Protein 5UIF (pdb70)

B-factor: mean 52.25, std 10.64, range [25.28, 100.72]

Secondary structure (DSSP, 8-state):
-EEEEEEETTS--HHHHHHHHHHHHHHHHHHH---GGG-EEEEEEEPTTSEEETTEE---EEEEEEEES---HHHHHHHHHHHHHHHHHHH---GGGEEEEEEEE-GGGEE-/-EEEEEEETTSS-HHHHHHHHHHHHHHHHHHH---GGG-EEEEEEEPTTSEEETTEE---EEEEEEEESS--HHHHHHHHHHHHHHHHHHH---GGGEEEEEEEE-GGGEE-/-EEEEEEETTS--HHHHHHHHHHHHHHHHHHT---GGG-EEEEEEE-GGGEEETTEE---EEEEEEEES---HHHHHHHHHHHHHHHHHHH---GGGEEEEEEEE-GGGEE-

Structure (mmCIF, N/CA/C/O backbone):
data_5UIF
#
_entry.id   5UIF
#
_cell.length_a   80.722
_cell.length_b   58.902
_cell.length_c   84.759
_cell.angle_alpha   90.00
_cell.angle_beta   110.37
_cell.angle_gamma   90.00
#
_symmetry.space_group_name_H-M   'C 1 2 1'
#
loop_
_entity.id
_entity.type
_entity.pdbx_description
1 polymer Ps01740
2 water water
#
loop_
_atom_site.group_PDB
_atom_site.id
_atom_site.type_symbol
_atom_site.label_atom_id
_atom_site.label_alt_id
_atom_site.label_comp_id
_atom_site.label_asym_id
_atom_site.label_entity_id
_atom_site.label_seq_id
_atom_site.pdbx_PDB_ins_code
_atom_site.Cartn_x
_atom_site.Cartn_y
_atom_site.Cartn_z
_atom_site.occupancy
_atom_site.B_iso_or_equiv
_atom_site.auth_seq_id
_atom_site.auth_comp_id
_atom_site.auth_asym_id
_atom_site.auth_atom_id
_atom_site.pdbx_PDB_model_num
ATOM 1 N N . PRO A 1 1 ? 14.077 31.329 14.133 1.00 53.54 1 PRO A N 1
ATOM 2 C CA . PRO A 1 1 ? 12.628 31.117 14.045 1.00 50.93 1 PRO A CA 1
ATOM 3 C C . PRO A 1 1 ? 12.225 29.685 14.376 1.00 49.89 1 PRO A C 1
ATOM 4 O O . PRO A 1 1 ? 12.919 28.743 13.993 1.00 49.86 1 PRO A O 1
ATOM 8 N N . LEU A 1 2 ? 11.108 29.531 15.079 1.00 49.69 2 LEU A N 1
ATOM 9 C CA . LEU A 1 2 ? 10.619 28.214 15.467 1.00 48.91 2 LEU A CA 1
ATOM 10 C C . LEU A 1 2 ? 9.144 28.040 15.119 1.00 47.87 2 LEU A C 1
ATOM 11 O O . LEU A 1 2 ? 8.324 28.912 15.403 1.00 48.10 2 LEU A O 1
ATOM 16 N N . TYR A 1 3 ? 8.817 26.911 14.500 1.00 47.30 3 TYR A N 1
ATOM 17 C CA . TYR A 1 3 ? 7.433 26.581 14.176 1.00 46.82 3 TYR A CA 1
ATOM 18 C C . TYR A 1 3 ? 7.043 25.243 14.794 1.00 47.55 3 TYR A C 1
ATOM 19 O O . TYR A 1 3 ? 7.760 24.253 14.652 1.00 47.84 3 TYR A O 1
ATOM 28 N N . GLU A 1 4 ? 5.905 25.219 15.481 1.00 48.04 4 GLU A N 1
ATOM 29 C CA . GLU A 1 4 ? 5.442 24.009 16.151 1.00 48.61 4 GLU A CA 1
ATOM 30 C C . GLU A 1 4 ? 4.065 23.587 15.650 1.00 48.42 4 GLU A C 1
ATOM 31 O O . GLU A 1 4 ? 3.144 24.400 15.584 1.00 48.87 4 GLU A O 1
ATOM 37 N N . CYS A 1 5 ? 3.931 22.311 15.302 1.00 48.00 5 CYS A N 1
ATOM 38 C CA . CYS A 1 5 ? 2.669 21.782 14.796 1.00 47.28 5 CYS A CA 1
ATOM 39 C C . CYS A 1 5 ? 2.047 20.791 15.775 1.00 48.16 5 CYS A C 1
ATOM 40 O O . CYS A 1 5 ? 2.653 19.774 16.113 1.00 49.09 5 CYS A O 1
ATOM 43 N N . GLN A 1 6 ? 0.833 21.094 16.226 1.00 48.04 6 GLN A N 1
ATOM 44 C CA . GLN A 1 6 ? 0.125 20.230 17.163 1.00 48.86 6 GLN A CA 1
ATOM 45 C C . GLN A 1 6 ? -1.142 19.652 16.545 1.00 49.53 6 GLN A C 1
ATOM 46 O O . GLN A 1 6 ? -2.093 20.380 16.263 1.00 50.27 6 GLN A O 1
ATOM 52 N N . THR A 1 7 ? -1.148 18.340 16.333 1.00 49.65 7 THR A N 1
ATOM 53 C CA . THR A 1 7 ? -2.316 17.655 15.791 1.00 49.85 7 THR A CA 1
ATOM 54 C C . THR A 1 7 ? -2.665 16.434 16.631 1.00 51.18 7 THR A C 1
ATOM 55 O O . THR A 1 7 ? -1.894 16.025 17.498 1.00 51.71 7 THR A O 1
ATOM 59 N N . VAL A 1 8 ? -3.834 15.857 16.372 1.00 51.70 8 VAL A N 1
ATOM 60 C CA . VAL A 1 8 ? -4.242 14.625 17.034 1.00 53.46 8 VAL A CA 1
ATOM 61 C C . VAL A 1 8 ? -3.439 13.456 16.469 1.00 53.57 8 VAL A C 1
ATOM 62 O O . VAL A 1 8 ? -3.188 13.397 15.265 1.00 52.64 8 VAL A O 1
ATOM 66 N N . LYS A 1 9 ? -3.026 12.547 17.348 1.00 54.98 9 LYS A N 1
ATOM 67 C CA . LYS A 1 9 ? -2.228 11.379 16.977 1.00 55.54 9 LYS A CA 1
ATOM 68 C C . LYS A 1 9 ? -2.800 10.617 15.783 1.00 56.33 9 LYS A C 1
ATOM 69 O O . LYS A 1 9 ? -3.940 10.154 15.815 1.00 57.93 9 LYS A O 1
ATOM 75 N N . GLY A 1 10 ? -2.000 10.498 14.727 1.00 55.28 10 GLY A N 1
ATOM 76 C CA . GLY A 1 10 ? -2.404 9.767 13.540 1.00 55.64 10 GLY A CA 1
ATOM 77 C C . GLY A 1 10 ? -2.773 10.665 12.374 1.00 53.75 10 GLY A C 1
ATOM 78 O O . GLY A 1 10 ? -3.093 10.183 11.287 1.00 54.92 10 GLY A O 1
ATOM 79 N N . THR A 1 11 ? -2.728 11.974 12.598 1.00 51.29 11 THR A N 1
ATOM 80 C CA . THR A 1 11 ? -3.082 12.938 11.562 1.00 49.64 11 THR A CA 1
ATOM 81 C C . THR A 1 11 ? -2.027 13.001 10.461 1.00 48.60 11 THR A C 1
ATOM 82 O O . THR A 1 11 ? -2.341 12.860 9.280 1.00 49.43 11 THR A O 1
ATOM 86 N N . LEU A 1 12 ? -0.776 13.213 10.856 1.00 47.27 12 LEU A N 1
ATOM 87 C CA . LEU A 1 12 ? 0.311 13.376 9.898 1.00 46.52 12 LEU A CA 1
ATOM 88 C C . LEU A 1 12 ? 1.174 12.125 9.772 1.00 48.72 12 LEU A C 1
ATOM 89 O O . LEU A 1 12 ? 1.435 11.436 10.758 1.00 49.31 12 LEU A O 1
ATOM 94 N N . SER A 1 13 ? 1.607 11.838 8.547 1.00 50.31 13 SER A N 1
ATOM 95 C CA . SER A 1 13 ? 2.533 10.742 8.286 1.00 52.93 13 SER A CA 1
ATOM 96 C C . SER A 1 13 ? 3.958 11.277 8.249 1.00 53.63 13 SER A C 1
ATOM 97 O O . SER A 1 13 ? 4.192 12.458 8.506 1.00 52.00 13 SER A O 1
ATOM 100 N N . GLU A 1 14 ? 4.909 10.403 7.937 1.00 56.65 14 GLU A N 1
ATOM 101 C CA . GLU A 1 14 ? 6.301 10.811 7.808 1.00 58.03 14 GLU A CA 1
ATOM 102 C C . GLU A 1 14 ? 6.467 11.719 6.599 1.00 57.30 14 GLU A C 1
ATOM 103 O O . GLU A 1 14 ? 7.115 12.765 6.673 1.00 55.62 14 GLU A O 1
ATOM 109 N N . ARG A 1 15 ? 5.872 11.305 5.485 1.00 58.92 15 ARG A N 1
ATOM 110 C CA . ARG A 1 15 ? 5.950 12.055 4.239 1.00 58.89 15 ARG A CA 1
ATOM 111 C C . ARG A 1 15 ? 5.314 13.437 4.388 1.00 54.76 15 ARG A C 1
ATOM 112 O O . ARG A 1 15 ? 5.804 14.423 3.830 1.00 54.40 15 ARG A O 1
ATOM 120 N N . GLN A 1 16 ? 4.232 13.507 5.157 1.00 51.56 16 GLN A N 1
ATOM 121 C CA . GLN A 1 16 ? 3.517 14.762 5.346 1.00 48.42 16 GLN A CA 1
ATOM 122 C C . GLN A 1 16 ? 4.305 15.731 6.219 1.00 46.56 16 GLN A C 1
ATOM 123 O O . GLN A 1 16 ? 4.329 16.932 5.953 1.00 45.25 16 GLN A O 1
ATOM 129 N N . ARG A 1 17 ? 4.953 15.210 7.256 1.00 46.95 17 ARG A N 1
ATOM 130 C CA . ARG A 1 17 ? 5.772 16.043 8.129 1.00 46.28 17 ARG A CA 1
ATOM 131 C C . ARG A 1 17 ? 6.990 16.573 7.380 1.00 46.62 17 ARG A C 1
ATOM 132 O O . ARG A 1 17 ? 7.421 17.704 7.601 1.00 45.90 17 ARG A O 1
ATOM 140 N N . GLN A 1 18 ? 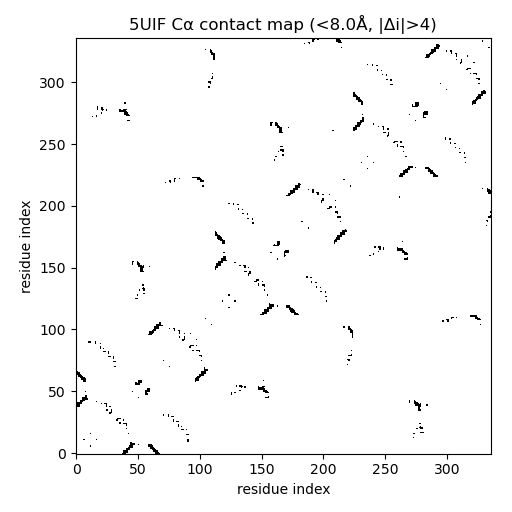7.536 15.749 6.492 1.00 48.10 18 GLN A N 1
ATOM 141 C CA . GLN A 1 18 ? 8.657 16.158 5.655 1.00 49.13 18 GLN A CA 1
ATOM 142 C C . GLN A 1 18 ? 8.236 17.275 4.707 1.00 48.79 18 GLN A C 1
ATOM 143 O O . GLN A 1 18 ? 8.947 18.266 4.544 1.00 49.37 18 GLN A O 1
ATOM 149 N N . SER A 1 19 ? 7.071 17.107 4.090 1.00 48.14 19 SER A N 1
ATOM 150 C CA . SER A 1 19 ? 6.542 18.092 3.153 1.00 47.29 19 SER A CA 1
ATOM 151 C C . SER A 1 19 ? 6.247 19.419 3.843 1.00 45.17 19 SER A C 1
ATOM 152 O O . SER A 1 19 ? 6.621 20.481 3.347 1.00 44.91 19 SER A O 1
ATOM 155 N N . LEU A 1 20 ? 5.577 19.350 4.989 1.00 44.36 20 LEU A N 1
ATOM 156 C CA . LEU A 1 20 ? 5.201 20.547 5.732 1.00 43.29 20 LEU A CA 1
ATOM 157 C C . LEU A 1 20 ? 6.421 21.295 6.261 1.00 44.14 20 LEU A C 1
ATOM 158 O O . LEU A 1 20 ? 6.443 22.524 6.273 1.00 43.75 20 LEU A O 1
ATOM 163 N N . ALA A 1 21 ? 7.435 20.550 6.693 1.00 45.57 21 ALA A N 1
ATOM 164 C CA . ALA A 1 21 ? 8.661 21.154 7.203 1.00 46.13 21 ALA A CA 1
ATOM 165 C C . ALA A 1 21 ? 9.404 21.902 6.099 1.00 47.15 21 ALA A C 1
ATOM 166 O O . ALA A 1 21 ? 9.902 23.007 6.313 1.00 47.25 21 ALA A O 1
ATOM 168 N N . GLU A 1 22 ? 9.475 21.290 4.921 1.00 48.08 22 GLU A N 1
ATOM 169 C CA . GLU A 1 22 ? 10.113 21.916 3.769 1.00 50.16 22 GLU A CA 1
ATOM 170 C C . GLU A 1 22 ? 9.319 23.127 3.295 1.00 49.97 22 GLU A C 1
ATOM 171 O O . GLU A 1 22 ? 9.892 24.145 2.906 1.00 51.53 22 GLU A O 1
ATOM 177 N N . SER A 1 23 ? 7.995 23.008 3.332 1.00 47.95 23 SER A N 1
ATOM 178 C CA . SER A 1 23 ? 7.112 24.076 2.880 1.00 46.61 23 SER A CA 1
ATOM 179 C C . SER A 1 23 ? 7.194 25.293 3.794 1.00 45.03 23 SER A C 1
ATOM 180 O O . SER A 1 23 ? 7.379 26.415 3.325 1.00 45.50 23 SER A O 1
ATOM 183 N N . ILE A 1 24 ? 7.056 25.064 5.098 1.00 43.36 24 ILE A N 1
ATOM 184 C CA . ILE A 1 24 ? 7.121 26.138 6.086 1.00 42.21 24 ILE A CA 1
ATOM 185 C C . ILE A 1 24 ? 8.462 26.865 6.025 1.00 42.82 24 ILE A C 1
ATOM 186 O O . ILE A 1 24 ? 8.516 28.095 6.076 1.00 43.14 24 ILE A O 1
ATOM 191 N N . THR A 1 25 ? 9.540 26.096 5.904 1.00 43.55 25 THR A N 1
ATOM 192 C CA . THR A 1 25 ? 10.883 26.658 5.807 1.00 44.82 25 THR A CA 1
ATOM 193 C C . THR A 1 25 ? 11.009 27.582 4.600 1.00 45.40 25 THR A C 1
ATOM 194 O O . THR A 1 25 ? 11.518 28.696 4.712 1.00 46.06 25 THR A O 1
ATOM 198 N N . SER A 1 26 ? 10.534 27.115 3.449 1.00 45.48 26 SER A N 1
ATOM 199 C CA . SER A 1 26 ? 10.581 27.897 2.218 1.00 47.27 26 SER A CA 1
ATOM 200 C C . SER A 1 26 ? 9.779 29.191 2.332 1.00 47.63 26 SER A C 1
ATOM 201 O O . SER A 1 26 ? 10.212 30.244 1.863 1.00 48.74 26 SER A O 1
ATOM 204 N N . ILE A 1 27 ? 8.609 29.101 2.956 1.00 47.22 27 ILE A N 1
ATOM 205 C CA . ILE A 1 27 ? 7.734 30.254 3.132 1.00 48.15 27 ILE A CA 1
ATOM 206 C C . ILE A 1 27 ? 8.375 31.303 4.038 1.00 49.52 27 ILE A C 1
ATOM 207 O O . ILE A 1 27 ? 8.298 32.502 3.765 1.00 51.83 27 ILE A O 1
ATOM 212 N N . HIS A 1 28 ? 9.021 30.848 5.107 1.00 48.85 28 HIS A N 1
ATOM 213 C CA . HIS A 1 28 ? 9.652 31.757 6.058 1.00 49.77 28 HIS A CA 1
ATOM 214 C C . HIS A 1 28 ? 10.894 32.435 5.483 1.00 51.07 28 HIS A C 1
ATOM 215 O O . HIS A 1 28 ? 11.061 33.648 5.615 1.00 52.24 28 HIS A O 1
ATOM 222 N N . THR A 1 29 ? 11.764 31.648 4.855 1.00 50.90 29 THR A N 1
ATOM 223 C CA . THR A 1 29 ? 13.013 32.164 4.301 1.00 52.57 29 THR A CA 1
ATOM 224 C C . THR A 1 29 ? 12.772 33.192 3.199 1.00 53.24 29 THR A C 1
ATOM 225 O O . THR A 1 29 ? 13.612 34.054 2.947 1.00 55.11 29 THR A O 1
ATOM 229 N N . ARG A 1 30 ? 11.619 33.093 2.546 1.00 51.80 30 ARG A N 1
ATOM 230 C CA . ARG A 1 30 ? 11.273 33.997 1.456 1.00 52.70 30 ARG A CA 1
ATOM 231 C C . ARG A 1 30 ? 10.728 35.327 1.966 1.00 53.43 30 ARG A C 1
ATOM 232 O O . ARG A 1 30 ? 11.182 36.395 1.554 1.00 55.54 30 ARG A O 1
ATOM 240 N N . GLU A 1 31 ? 9.754 35.254 2.868 1.00 51.85 31 GLU A N 1
ATOM 241 C CA . GLU A 1 31 ? 9.058 36.442 3.348 1.00 52.96 31 GLU A CA 1
ATOM 242 C C . GLU A 1 31 ? 9.905 37.281 4.301 1.00 54.92 31 GLU A C 1
ATOM 243 O O . GLU A 1 31 ? 9.752 38.500 4.365 1.00 56.90 31 GLU A O 1
ATOM 249 N N . THR A 1 32 ? 10.796 36.628 5.040 1.00 54.93 32 THR A N 1
ATOM 250 C CA . THR A 1 32 ? 11.615 37.324 6.026 1.00 56.37 32 THR A CA 1
ATOM 251 C C . THR A 1 32 ? 13.027 37.586 5.514 1.00 58.84 32 THR A C 1
ATOM 252 O O . THR A 1 32 ? 13.688 38.530 5.948 1.00 61.45 32 THR A O 1
ATOM 256 N N . GLY A 1 33 ? 13.486 36.749 4.590 1.00 58.73 33 GLY A N 1
ATOM 257 C CA . GLY A 1 33 ? 14.830 36.872 4.057 1.00 61.63 33 GLY A CA 1
ATOM 258 C C . GLY A 1 33 ? 15.869 36.331 5.020 1.00 62.81 33 GLY A C 1
ATOM 259 O O . GLY A 1 33 ? 17.005 36.802 5.055 1.00 66.01 33 GLY A O 1
ATOM 260 N N . ALA A 1 34 ? 15.472 35.335 5.805 1.00 60.78 34 ALA A N 1
ATOM 261 C CA . ALA A 1 34 ? 16.360 34.721 6.785 1.00 61.67 34 ALA A CA 1
ATOM 262 C C . ALA A 1 34 ? 16.838 33.356 6.299 1.00 61.96 34 ALA A C 1
ATOM 263 O O . ALA A 1 34 ? 16.088 32.635 5.642 1.00 60.64 34 ALA A O 1
ATOM 265 N N . PRO A 1 35 ? 18.093 32.998 6.617 1.00 64.11 35 PRO A N 1
ATOM 266 C CA . PRO A 1 35 ? 18.674 31.717 6.195 1.00 64.29 35 PRO A CA 1
ATOM 267 C C . PRO A 1 35 ? 17.921 30.512 6.756 1.00 62.32 35 PRO A C 1
ATOM 268 O O . PRO A 1 35 ? 17.344 30.590 7.840 1.00 62.06 35 PRO A O 1
ATOM 272 N N . ALA A 1 36 ? 17.939 29.409 6.014 1.00 61.27 36 ALA A N 1
ATOM 273 C CA . ALA A 1 36 ? 17.179 28.217 6.376 1.00 58.27 36 ALA A CA 1
ATOM 274 C C . ALA A 1 36 ? 17.753 27.503 7.597 1.00 59.02 36 ALA A C 1
ATOM 275 O O . ALA A 1 36 ? 17.034 26.796 8.302 1.00 57.77 36 ALA A O 1
ATOM 277 N N . SER A 1 37 ? 19.045 27.696 7.846 1.00 61.42 37 SER A N 1
ATOM 278 C CA . SER A 1 37 ? 19.736 27.001 8.930 1.00 62.40 37 SER A CA 1
ATOM 279 C C . SER A 1 37 ? 19.166 27.338 10.307 1.00 61.64 37 SER A C 1
ATOM 280 O O . SER A 1 37 ? 19.297 26.556 11.248 1.00 62.38 37 SER A O 1
ATOM 283 N N . TYR A 1 38 ? 18.534 28.501 10.420 1.00 60.66 38 TYR A N 1
ATOM 284 C CA . TYR A 1 38 ? 17.967 28.942 11.690 1.00 60.52 38 TYR A CA 1
ATOM 285 C C . TYR A 1 38 ? 16.509 28.516 11.836 1.00 58.05 38 TYR A C 1
ATOM 286 O O . TYR A 1 38 ? 15.921 28.651 12.908 1.00 58.04 38 TYR A O 1
ATOM 295 N N . VAL A 1 39 ? 15.934 27.999 10.756 1.00 55.96 39 VAL A N 1
ATOM 296 C CA . VAL A 1 39 ? 14.530 27.599 10.753 1.00 52.82 39 VAL A CA 1
ATOM 297 C C . VAL A 1 39 ? 14.339 26.194 11.317 1.00 52.11 39 VAL A C 1
ATOM 298 O O . VAL A 1 39 ? 14.832 25.217 10.754 1.00 52.00 39 VAL A O 1
ATOM 302 N N . HIS A 1 40 ? 13.617 26.101 12.429 1.00 38.62 40 HIS A N 1
ATOM 303 C CA . HIS A 1 40 ? 13.348 24.816 13.065 1.00 39.74 40 HIS A CA 1
ATOM 304 C C . HIS A 1 40 ? 11.855 24.508 13.073 1.00 40.68 40 HIS A C 1
ATOM 305 O O . HIS A 1 40 ? 11.039 25.365 13.411 1.00 39.86 40 HIS A O 1
ATOM 312 N N . VAL A 1 41 ? 11.501 23.282 12.699 1.00 42.59 41 VAL A N 1
ATOM 313 C CA . VAL A 1 41 ? 10.105 22.857 12.686 1.00 42.74 41 VAL A CA 1
ATOM 314 C C . VAL A 1 41 ? 9.903 21.615 13.549 1.00 43.50 41 VAL A C 1
ATOM 315 O O . VAL A 1 41 ? 10.567 20.597 13.353 1.00 45.39 41 VAL A O 1
ATOM 319 N N . LEU A 1 42 ? 8.983 21.706 14.504 1.00 42.33 42 LEU A N 1
ATOM 320 C CA . LEU A 1 42 ? 8.714 20.600 15.417 1.00 43.08 42 LEU A CA 1
ATOM 321 C C . LEU A 1 42 ? 7.295 20.066 15.244 1.00 44.76 42 LEU A C 1
ATOM 322 O O . LEU A 1 42 ? 6.370 20.820 14.945 1.00 43.56 42 LEU A O 1
ATOM 327 N N . PHE A 1 43 ? 7.130 18.761 15.437 1.00 47.49 43 PHE A N 1
ATOM 328 C CA . PHE A 1 43 ? 5.817 18.134 15.337 1.00 49.39 43 PHE A CA 1
ATOM 329 C C . PHE A 1 43 ? 5.454 17.398 16.621 1.00 50.50 43 PHE A C 1
ATOM 330 O O . PHE A 1 43 ? 6.188 16.522 17.078 1.00 51.91 43 PHE A O 1
ATOM 338 N N . LYS A 1 44 ? 4.314 17.763 17.197 1.00 50.25 44 LYS A N 1
ATOM 339 C CA . LYS A 1 44 ? 3.830 17.137 18.419 1.00 51.17 44 LYS A CA 1
ATOM 340 C C . LYS A 1 44 ? 2.422 16.589 18.224 1.00 51.77 44 LYS A C 1
ATOM 341 O O . LYS A 1 44 ? 1.573 17.241 17.615 1.00 51.61 44 LYS A O 1
ATOM 347 N N . GLU A 1 45 ? 2.179 15.389 18.739 1.00 52.69 45 GLU A N 1
ATOM 348 C CA . GLU A 1 45 ? 0.870 14.761 18.612 1.00 53.15 45 GLU A CA 1
ATOM 349 C C . GLU A 1 45 ? 0.110 14.754 19.933 1.00 51.39 45 GLU A C 1
ATOM 350 O O . GLU A 1 45 ? 0.699 14.605 21.003 1.00 51.33 45 GLU A O 1
ATOM 356 N N . LEU A 1 46 ? -1.205 14.920 19.843 1.00 50.04 46 LEU A N 1
ATOM 357 C CA . LEU A 1 46 ? -2.071 14.881 21.013 1.00 48.12 46 LEU A CA 1
ATOM 358 C C . LEU A 1 46 ? -2.785 13.539 21.099 1.00 50.46 46 LEU A C 1
ATOM 359 O O . LEU A 1 46 ? -3.172 12.968 20.079 1.00 52.50 46 LEU A O 1
ATOM 364 N N . GLU A 1 47 ? -2.951 13.036 22.317 1.00 50.35 47 GLU A N 1
ATOM 365 C CA . GLU A 1 47 ? -3.686 11.796 22.532 1.00 52.22 47 GLU A CA 1
ATOM 366 C C . GLU A 1 47 ? -5.151 11.982 22.158 1.00 51.99 47 GLU A C 1
ATOM 367 O O . GLU A 1 47 ? -5.723 13.044 22.399 1.00 49.58 47 GLU A O 1
ATOM 373 N N . PRO A 1 48 ? -5.757 10.953 21.546 1.00 54.72 48 PRO A N 1
ATOM 374 C CA . PRO A 1 48 ? -7.180 10.992 21.193 1.00 54.63 48 PRO A CA 1
ATOM 375 C C . PRO A 1 48 ? -8.060 11.258 22.409 1.00 52.64 48 PRO A C 1
ATOM 376 O O . PRO A 1 48 ? -7.986 10.522 23.392 1.00 53.21 48 PRO A O 1
ATOM 380 N N . GLY A 1 49 ? -8.874 12.306 22.341 1.00 50.85 49 GLY A N 1
ATOM 381 C CA . GLY A 1 49 ? -9.735 12.676 23.448 1.00 50.33 49 GLY A CA 1
ATOM 382 C C . GLY A 1 49 ? -9.113 13.737 24.335 1.00 48.71 49 GLY A C 1
ATOM 383 O O . GLY A 1 49 ? -9.624 14.034 25.415 1.00 48.16 49 GLY A O 1
ATOM 384 N N . SER A 1 50 ? -8.002 14.307 23.879 1.00 47.96 50 SER A N 1
ATOM 385 C CA . SER A 1 50 ? -7.325 15.366 24.619 1.00 46.41 50 SER A CA 1
ATOM 386 C C . SER A 1 50 ? -7.357 16.677 23.841 1.00 45.06 50 SER A C 1
ATOM 387 O O . SER A 1 50 ? -6.764 17.673 24.255 1.00 43.50 50 SER A O 1
ATOM 390 N N . ALA A 1 51 ? -8.051 16.665 22.708 1.00 46.16 51 ALA A N 1
ATOM 391 C CA . ALA A 1 51 ? -8.234 17.866 21.902 1.00 45.28 51 ALA A CA 1
ATOM 392 C C . ALA A 1 51 ? -9.715 18.219 21.827 1.00 45.07 51 ALA A C 1
ATOM 393 O O . ALA A 1 51 ? -10.536 17.399 21.414 1.00 46.32 51 ALA A O 1
ATOM 395 N N . PHE A 1 52 ? -10.056 19.438 22.229 1.00 43.32 52 PHE A N 1
ATOM 396 C CA . PHE A 1 52 ? -11.454 19.843 22.300 1.00 42.97 52 PHE A CA 1
ATOM 397 C C . PHE A 1 52 ? -11.744 21.112 21.508 1.00 43.04 52 PHE A C 1
ATOM 398 O O . PHE A 1 52 ? -10.927 22.030 21.456 1.00 42.01 52 PHE A O 1
ATOM 406 N N . THR A 1 53 ? -12.920 21.144 20.891 1.00 44.73 53 THR A N 1
ATOM 407 C CA . THR A 1 53 ? -13.420 22.334 20.216 1.00 45.13 53 THR A CA 1
ATOM 408 C C . THR A 1 53 ? -14.892 22.515 20.568 1.00 45.98 53 THR A C 1
ATOM 409 O O . THR A 1 53 ? -15.695 21.598 20.385 1.00 48.20 53 THR A O 1
ATOM 413 N N . ALA A 1 54 ? -15.230 23.696 21.081 1.00 44.73 54 ALA A N 1
ATOM 414 C CA . ALA A 1 54 ? -16.574 23.992 21.575 1.00 44.93 54 ALA A CA 1
ATOM 415 C C . ALA A 1 54 ? -16.998 23.002 22.656 1.00 45.18 54 ALA A C 1
ATOM 416 O O . ALA A 1 54 ? -18.149 22.567 22.699 1.00 46.86 54 ALA A O 1
ATOM 418 N N . GLY A 1 55 ? -16.056 22.644 23.524 1.00 44.07 55 GLY A N 1
ATOM 419 C CA . GLY A 1 55 ? -16.336 21.775 24.653 1.00 44.36 55 GLY A CA 1
ATOM 420 C C . GLY A 1 55 ? -16.428 20.299 24.313 1.00 46.19 55 GLY A C 1
ATOM 421 O O . GLY A 1 55 ? -16.522 19.456 25.205 1.00 47.56 55 GLY A O 1
ATOM 422 N N . GLN A 1 56 ? -16.400 19.983 23.023 1.00 46.51 56 GLN A N 1
ATOM 423 C CA . GLN A 1 56 ? -16.527 18.600 22.577 1.00 47.71 56 GLN A CA 1
ATOM 424 C C . GLN A 1 56 ? -15.239 18.099 21.934 1.00 45.65 56 GLN A C 1
ATOM 425 O O . GLN A 1 56 ? -14.451 18.886 21.409 1.00 44.27 56 GLN A O 1
ATOM 431 N N . VAL A 1 57 ? -15.034 16.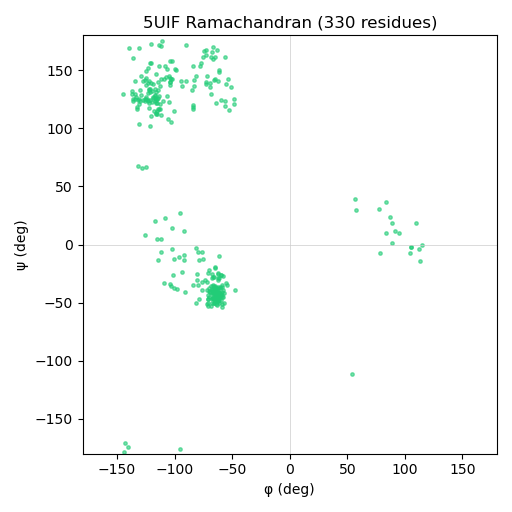786 21.985 1.00 45.15 57 VAL A N 1
ATOM 432 C CA . VAL A 1 57 ? -13.858 16.165 21.385 1.00 44.09 57 VAL A CA 1
ATOM 433 C C . VAL A 1 57 ? -13.797 16.447 19.890 1.00 44.22 57 VAL A C 1
ATOM 434 O O . VAL A 1 57 ? -14.740 16.159 19.153 1.00 46.73 57 VAL A O 1
ATOM 438 N N . ALA A 1 58 ? -12.683 17.020 19.450 1.00 41.76 58 ALA A N 1
ATOM 439 C CA . ALA A 1 58 ? -12.490 17.331 18.042 1.00 41.85 58 ALA A CA 1
ATOM 440 C C . ALA A 1 58 ? -11.036 17.117 17.647 1.00 42.54 58 ALA A C 1
ATOM 441 O O . ALA A 1 58 ? -10.213 16.716 18.470 1.00 42.09 58 ALA A O 1
ATOM 443 N N . THR A 1 59 ? -10.723 17.389 16.385 1.00 44.29 59 THR A N 1
ATOM 444 C CA . THR A 1 59 ? -9.357 17.242 15.897 1.00 44.42 59 THR A CA 1
ATOM 445 C C . THR A 1 59 ? -8.832 18.524 15.255 1.00 43.53 59 THR A C 1
ATOM 446 O O . THR A 1 59 ? -8.583 18.558 14.050 1.00 45.72 59 THR A O 1
ATOM 450 N N . PRO A 1 60 ? -8.655 19.587 16.058 1.00 40.41 60 PRO A N 1
ATOM 451 C CA . PRO A 1 60 ? -8.117 20.821 15.483 1.00 40.30 60 PRO A CA 1
ATOM 452 C C . PRO A 1 60 ? -6.621 20.706 15.214 1.00 40.52 60 PRO A C 1
ATOM 453 O O . PRO A 1 60 ? -5.962 19.826 15.768 1.00 41.35 60 PRO A O 1
ATOM 457 N N . ALA A 1 61 ? -6.099 21.583 14.366 1.00 50.23 61 ALA A N 1
ATOM 458 C CA . ALA A 1 61 ? -4.673 21.606 14.074 1.00 48.32 61 ALA A CA 1
ATOM 459 C C . ALA A 1 61 ? -4.094 22.975 14.400 1.00 47.44 61 ALA A C 1
ATOM 460 O O . ALA A 1 61 ? -4.533 23.990 13.858 1.00 46.76 61 ALA A O 1
ATOM 462 N N . ILE A 1 62 ? -3.110 23.000 15.291 1.00 48.14 62 ILE A N 1
ATOM 463 C CA . ILE A 1 62 ? -2.527 24.258 15.739 1.00 47.38 62 ILE A CA 1
ATOM 464 C C . ILE A 1 62 ? -1.068 24.383 15.316 1.00 46.07 62 ILE A C 1
ATOM 465 O O . ILE A 1 62 ? -0.218 23.593 15.729 1.00 47.52 62 ILE A O 1
ATOM 470 N N . ILE A 1 63 ? -0.789 25.380 14.484 1.00 43.96 63 ILE A N 1
ATOM 471 C CA . ILE A 1 63 ? 0.575 25.668 14.062 1.00 43.32 63 ILE A CA 1
ATOM 472 C C . ILE A 1 63 ? 0.997 27.043 14.561 1.00 44.36 63 ILE A C 1
ATOM 473 O O . ILE A 1 63 ? 0.471 28.062 14.116 1.00 44.21 63 ILE A O 1
ATOM 478 N N . ARG A 1 64 ? 1.943 27.068 15.493 1.00 46.05 64 ARG A N 1
ATOM 479 C CA . ARG A 1 64 ? 2.415 28.324 16.062 1.00 47.13 64 ARG A CA 1
ATOM 480 C C . ARG A 1 64 ? 3.863 28.599 15.674 1.00 47.29 64 ARG A C 1
ATOM 481 O O . ARG A 1 64 ? 4.707 27.703 15.707 1.00 47.99 64 ARG A O 1
ATOM 489 N N . GLY A 1 65 ? 4.142 29.845 15.306 1.00 46.80 65 GLY A N 1
ATOM 490 C CA . GLY A 1 65 ? 5.474 30.234 14.886 1.00 47.18 65 GLY A CA 1
ATOM 491 C C . GLY A 1 65 ? 5.990 31.460 15.612 1.00 48.61 65 GLY A C 1
ATOM 492 O O . GLY A 1 65 ? 5.316 32.487 15.674 1.00 48.56 65 GLY A O 1
ATOM 493 N N . GLN A 1 66 ? 7.191 31.349 16.168 1.00 50.78 66 GLN A N 1
ATOM 494 C CA . GLN A 1 66 ? 7.830 32.471 16.845 1.00 53.00 66 GLN A CA 1
ATOM 495 C C . GLN A 1 66 ? 8.959 33.032 15.987 1.00 54.27 66 GLN A C 1
ATOM 496 O O . GLN A 1 66 ? 10.007 32.405 15.841 1.00 56.02 66 GLN A O 1
ATOM 502 N N . ILE A 1 67 ? 8.737 34.214 15.420 1.00 53.85 67 ILE A N 1
ATOM 503 C CA . ILE A 1 67 ? 9.707 34.818 14.513 1.00 54.85 67 ILE A CA 1
ATOM 504 C C . ILE A 1 67 ? 10.326 36.085 15.086 1.00 58.10 67 ILE A C 1
ATOM 505 O O . ILE A 1 67 ? 9.901 36.591 16.126 1.00 58.65 67 ILE A O 1
ATOM 510 N N . ARG A 1 68 ? 11.336 36.593 14.388 1.00 61.00 68 ARG A N 1
ATOM 511 C CA . ARG A 1 68 ? 12.006 37.823 14.782 1.00 64.82 68 ARG A CA 1
ATOM 512 C C . ARG A 1 68 ? 11.091 39.025 14.585 1.00 63.83 68 ARG A C 1
ATOM 513 O O . ARG A 1 68 ? 10.430 39.151 13.554 1.00 62.00 68 ARG A O 1
ATOM 521 N N . ALA A 1 69 ? 11.057 39.909 15.577 1.00 65.67 69 ALA A N 1
ATOM 522 C CA . ALA A 1 69 ? 10.262 41.126 15.484 1.00 65.65 69 ALA A CA 1
ATOM 523 C C . ALA A 1 69 ? 10.963 42.147 14.597 1.00 67.53 69 ALA A C 1
ATOM 524 O O . ALA A 1 69 ? 12.180 42.096 14.424 1.00 70.08 69 ALA A O 1
ATOM 526 N N . GLY A 1 70 ? 10.192 43.071 14.034 1.00 66.84 70 GLY A N 1
ATOM 527 C CA . GLY A 1 70 ? 10.752 44.117 13.197 1.00 69.17 70 GLY A CA 1
ATOM 528 C C . GLY A 1 70 ? 10.316 44.037 11.746 1.00 67.81 70 GLY A C 1
ATOM 529 O O . GLY A 1 70 ? 10.716 44.862 10.923 1.00 70.16 70 GLY A O 1
ATOM 530 N N . ARG A 1 71 ? 9.495 43.042 11.429 1.00 64.47 71 ARG A N 1
ATOM 531 C CA . ARG A 1 71 ? 8.990 42.873 10.071 1.00 63.10 71 ARG A CA 1
ATOM 532 C C . ARG A 1 71 ? 7.536 43.330 9.971 1.00 61.67 71 ARG A C 1
ATOM 533 O O . ARG A 1 71 ? 6.741 43.078 10.878 1.00 60.27 71 ARG A O 1
ATOM 541 N N . PRO A 1 72 ? 7.187 44.009 8.865 1.00 62.47 72 PRO A N 1
ATOM 542 C CA . PRO A 1 72 ? 5.854 44.582 8.636 1.00 62.21 72 PRO A CA 1
ATOM 543 C C . PRO A 1 72 ? 4.722 43.560 8.735 1.00 59.12 72 PRO A C 1
ATOM 544 O O . PRO A 1 72 ? 4.962 42.356 8.645 1.00 56.72 72 PRO A O 1
ATOM 548 N N . GLN A 1 73 ? 3.499 44.050 8.915 1.00 59.80 73 GLN A N 1
ATOM 549 C CA . GLN A 1 73 ? 2.332 43.188 9.067 1.00 58.05 73 GLN A CA 1
ATOM 550 C C . GLN A 1 73 ? 2.042 42.390 7.800 1.00 56.99 73 GLN A C 1
ATOM 551 O O . GLN A 1 73 ? 1.614 41.236 7.868 1.00 55.50 73 GLN A O 1
ATOM 557 N N . ALA A 1 74 ? 2.279 43.008 6.646 1.00 58.14 74 ALA A N 1
ATOM 558 C CA . ALA A 1 74 ? 2.064 42.350 5.362 1.00 57.23 74 ALA A CA 1
ATOM 559 C C . ALA A 1 74 ? 2.915 41.090 5.242 1.00 54.84 74 ALA A C 1
ATOM 560 O O . ALA A 1 74 ? 2.495 40.098 4.647 1.00 53.73 74 ALA A O 1
ATOM 562 N N . THR A 1 75 ? 4.112 41.139 5.818 1.00 54.62 75 THR A N 1
ATOM 563 C CA . THR A 1 75 ? 5.012 39.992 5.826 1.00 52.69 75 THR A CA 1
ATOM 564 C C . THR A 1 75 ? 4.436 38.853 6.664 1.00 49.75 75 THR A C 1
ATOM 565 O O . THR A 1 75 ? 4.440 37.696 6.242 1.00 48.34 75 THR A O 1
ATOM 569 N N . ARG A 1 76 ? 3.935 39.192 7.848 1.00 49.11 76 ARG A N 1
ATOM 570 C CA . ARG A 1 76 ? 3.354 38.206 8.753 1.00 46.73 76 ARG A CA 1
ATOM 571 C C . ARG A 1 76 ? 2.131 37.535 8.139 1.00 46.60 76 ARG A C 1
ATOM 572 O O . ARG A 1 76 ? 2.012 36.310 8.152 1.00 46.36 76 ARG A O 1
ATOM 580 N N . HIS A 1 77 ? 1.224 38.352 7.608 1.00 47.56 77 HIS A N 1
ATOM 581 C CA . HIS A 1 77 ? 0.001 37.859 6.981 1.00 47.00 77 HIS A CA 1
ATOM 582 C C . HIS A 1 77 ? 0.305 36.900 5.836 1.00 45.35 77 HIS A C 1
ATOM 583 O O . HIS A 1 77 ? -0.389 35.898 5.653 1.00 44.22 77 HIS A O 1
ATOM 590 N N . ALA A 1 78 ? 1.346 37.214 5.071 1.00 45.35 78 ALA A N 1
ATOM 591 C CA . ALA A 1 78 ? 1.767 36.370 3.960 1.00 44.50 78 ALA A CA 1
ATOM 592 C C . ALA A 1 78 ? 2.224 35.006 4.464 1.00 42.02 78 ALA A C 1
ATOM 593 O O . ALA A 1 78 ? 1.981 33.983 3.824 1.00 41.58 78 ALA A O 1
ATOM 595 N N . ILE A 1 79 ? 2.884 34.999 5.617 1.00 40.59 79 ILE A N 1
ATOM 596 C CA . ILE A 1 79 ? 3.325 33.758 6.239 1.00 38.90 79 ILE A CA 1
ATOM 597 C C . ILE A 1 79 ? 2.126 32.969 6.756 1.00 37.78 79 ILE A C 1
ATOM 598 O O . ILE A 1 79 ? 2.034 31.759 6.550 1.00 36.30 79 ILE A O 1
ATOM 603 N N . LEU A 1 80 ? 1.209 33.667 7.423 1.00 39.15 80 LEU A N 1
ATOM 604 C CA . LEU A 1 80 ? -0.009 33.054 7.949 1.00 39.87 80 LEU A CA 1
ATOM 605 C C . LEU A 1 80 ? -0.820 32.368 6.856 1.00 41.03 80 LEU A C 1
ATOM 606 O O . LEU A 1 80 ? -1.212 31.208 6.996 1.00 40.37 80 LEU A O 1
ATOM 611 N N . ARG A 1 81 ? -1.064 33.097 5.772 1.00 42.93 81 ARG A N 1
ATOM 612 C CA . ARG A 1 81 ? -1.877 32.607 4.663 1.00 45.27 81 ARG A CA 1
ATOM 613 C C . ARG A 1 81 ? -1.279 31.379 3.990 1.00 44.94 81 ARG A C 1
ATOM 614 O O . ARG A 1 81 ? -1.971 30.386 3.759 1.00 45.63 81 ARG A O 1
ATOM 622 N N . ALA A 1 82 ? 0.009 31.459 3.676 1.00 44.36 82 ALA A N 1
ATOM 623 C CA . ALA A 1 82 ? 0.697 30.399 2.949 1.00 44.35 82 ALA A CA 1
ATOM 624 C C . ALA A 1 82 ? 0.719 29.090 3.732 1.00 43.25 82 ALA A C 1
ATOM 625 O O . ALA A 1 82 ? 0.445 28.026 3.180 1.00 43.37 82 ALA A O 1
ATOM 627 N N . ILE A 1 83 ? 1.043 29.176 5.018 1.00 42.82 83 ILE A N 1
ATOM 628 C CA . ILE A 1 83 ? 1.078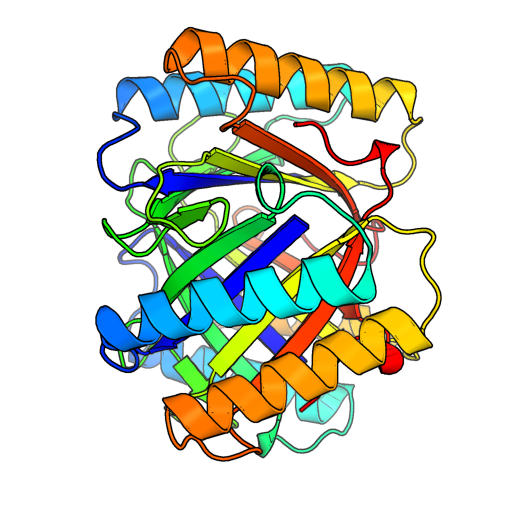 28.001 5.882 1.00 43.31 83 ILE A CA 1
ATOM 629 C C . ILE A 1 83 ? -0.299 27.346 5.976 1.00 43.65 83 ILE A C 1
ATOM 630 O O . ILE A 1 83 ? -0.423 26.123 5.894 1.00 44.07 83 ILE A O 1
ATOM 635 N N . THR A 1 84 ? -1.330 28.170 6.133 1.00 43.61 84 THR A N 1
ATOM 636 C CA . THR A 1 84 ? -2.702 27.682 6.239 1.00 44.17 84 THR A CA 1
ATOM 637 C C . THR A 1 84 ? -3.150 26.973 4.963 1.00 44.60 84 THR A C 1
ATOM 638 O O . THR A 1 84 ? -3.716 25.880 5.017 1.00 45.53 84 THR A O 1
ATOM 642 N N . ASP A 1 85 ? -2.893 27.601 3.818 1.00 43.79 85 ASP A N 1
ATOM 643 C CA . ASP A 1 85 ? -3.248 27.026 2.523 1.00 44.34 85 ASP A CA 1
ATOM 644 C C . ASP A 1 85 ? -2.537 25.699 2.287 1.00 43.86 85 ASP A C 1
ATOM 645 O O . ASP A 1 85 ? -3.129 24.747 1.777 1.00 45.17 85 ASP A O 1
ATOM 650 N N . VAL A 1 86 ? -1.263 25.647 2.663 1.00 42.17 86 VAL A N 1
ATOM 651 C CA . VAL A 1 86 ? -0.450 24.453 2.474 1.00 42.29 86 VAL A CA 1
ATOM 652 C C . VAL A 1 86 ? -0.943 23.289 3.331 1.00 42.33 86 VAL A C 1
ATOM 653 O O . VAL A 1 86 ? -1.089 22.170 2.838 1.00 44.11 86 VAL A O 1
ATOM 657 N N . TYR A 1 87 ? -1.210 23.556 4.606 1.00 40.76 87 TYR A N 1
ATOM 658 C CA . TYR A 1 87 ? -1.640 22.503 5.521 1.00 41.45 87 TYR A CA 1
ATOM 659 C C . TYR A 1 87 ? -2.967 21.883 5.092 1.00 43.19 87 TYR A C 1
ATOM 660 O O . TYR A 1 87 ? -3.153 20.670 5.191 1.00 44.88 87 TYR A O 1
ATOM 669 N N . MET A 1 88 ? -3.889 22.718 4.625 1.00 42.81 88 MET A N 1
ATOM 670 C CA . MET A 1 88 ? -5.189 22.236 4.174 1.00 44.24 88 MET A CA 1
ATOM 671 C C . MET A 1 88 ? -5.056 21.402 2.905 1.00 44.63 88 MET A C 1
ATOM 672 O O . MET A 1 88 ? -5.858 20.505 2.654 1.00 46.38 88 MET A O 1
ATOM 677 N N . ALA A 1 89 ? -4.038 21.705 2.107 1.00 43.35 89 ALA A N 1
ATOM 678 C CA . ALA A 1 89 ? -3.806 20.986 0.860 1.00 44.13 89 ALA A CA 1
ATOM 679 C C . ALA A 1 89 ? -3.110 19.653 1.112 1.00 44.02 89 ALA A C 1
ATOM 680 O O . ALA A 1 89 ? -3.365 18.667 0.421 1.00 46.34 89 ALA A O 1
ATOM 682 N N . VAL A 1 90 ? -2.227 19.634 2.104 1.00 41.85 90 VAL A N 1
ATOM 683 C CA . VAL A 1 90 ? -1.477 18.432 2.446 1.00 42.10 90 VAL A CA 1
ATOM 684 C C . VAL A 1 90 ? -2.350 17.435 3.205 1.00 42.87 90 VAL A C 1
ATOM 685 O O . VAL A 1 90 ? -2.273 16.226 2.979 1.00 45.02 90 VAL A O 1
ATOM 689 N N . THR A 1 91 ? -3.196 17.952 4.090 1.00 41.82 91 THR A N 1
ATOM 690 C CA . THR A 1 91 ? -3.972 17.107 4.992 1.00 43.58 91 THR A CA 1
ATOM 691 C C . THR A 1 91 ? -5.417 16.909 4.543 1.00 46.94 91 THR A C 1
ATOM 692 O O . THR A 1 91 ? -5.979 15.824 4.697 1.00 49.71 91 THR A O 1
ATOM 696 N N . GLY A 1 92 ? -6.017 17.960 3.993 1.00 46.49 92 GLY A N 1
ATOM 697 C CA . GLY A 1 92 ? -7.418 17.921 3.614 1.00 48.31 92 GLY A CA 1
ATOM 698 C C . GLY A 1 92 ? -8.303 18.353 4.766 1.00 47.88 92 GLY A C 1
ATOM 699 O O . GLY A 1 92 ? -9.503 18.079 4.784 1.00 49.95 92 GLY A O 1
ATOM 700 N N . ALA A 1 93 ? -7.700 19.037 5.733 1.00 46.02 93 ALA A N 1
ATOM 701 C CA . ALA A 1 93 ? -8.410 19.479 6.926 1.00 46.32 93 ALA A CA 1
ATOM 702 C C . ALA A 1 93 ? -9.355 20.636 6.623 1.00 48.07 93 ALA A C 1
ATOM 703 O O . ALA A 1 93 ? -9.247 21.286 5.584 1.00 48.37 93 ALA A O 1
ATOM 705 N N . ASP A 1 94 ? -10.284 20.883 7.541 1.00 49.73 94 ASP A N 1
ATOM 706 C CA . ASP A 1 94 ? -11.220 21.993 7.413 1.00 52.20 94 ASP A CA 1
ATOM 707 C C . ASP A 1 94 ? -10.567 23.279 7.907 1.00 49.24 94 ASP A C 1
ATOM 708 O O . ASP A 1 94 ? -9.828 23.270 8.891 1.00 47.78 94 ASP A O 1
ATOM 713 N N . ALA A 1 95 ? -10.849 24.383 7.220 1.00 49.09 95 ALA A N 1
ATOM 714 C CA . ALA A 1 95 ? -10.292 25.683 7.581 1.00 47.91 95 ALA A CA 1
ATOM 715 C C . ALA A 1 95 ? -10.727 26.106 8.980 1.00 49.49 95 ALA A C 1
ATOM 716 O O . ALA A 1 95 ? -10.012 26.833 9.670 1.00 48.86 95 ALA A O 1
ATOM 718 N N . ASN A 1 96 ? -11.904 25.644 9.393 1.00 51.43 96 ASN A N 1
ATOM 719 C CA . ASN A 1 96 ? -12.430 25.951 10.717 1.00 52.78 96 ASN A CA 1
ATOM 720 C C . ASN A 1 96 ? -11.803 25.080 11.800 1.00 50.97 96 ASN A C 1
ATOM 721 O O . ASN A 1 96 ? -12.040 25.287 12.990 1.00 51.54 96 ASN A O 1
ATOM 726 N N . ALA A 1 97 ? -11.004 24.103 11.381 1.00 49.17 97 ALA A N 1
ATOM 727 C CA . ALA A 1 97 ? -10.319 23.218 12.316 1.00 48.35 97 ALA A CA 1
ATOM 728 C C . ALA A 1 97 ? -8.805 23.368 12.196 1.00 45.78 97 ALA A C 1
ATOM 729 O O . ALA A 1 97 ? -8.048 22.484 12.597 1.00 44.68 97 ALA A O 1
ATOM 731 N N . VAL A 1 98 ? -8.373 24.494 11.637 1.00 44.74 98 VAL A N 1
ATOM 732 C CA . VAL A 1 98 ? -6.953 24.791 11.492 1.00 42.30 98 VAL A CA 1
ATOM 733 C C . VAL A 1 98 ? -6.644 26.195 12.004 1.00 42.57 98 VAL A C 1
ATOM 734 O O . VAL A 1 98 ? -7.252 27.171 11.565 1.00 44.27 98 VAL A O 1
ATOM 738 N N . VAL A 1 99 ? -5.700 26.292 12.935 1.00 41.57 99 VAL A N 1
ATOM 739 C CA . VAL A 1 99 ? -5.324 27.579 13.510 1.00 42.14 99 VAL A CA 1
ATOM 740 C C . VAL A 1 99 ? -3.826 27.830 13.371 1.00 41.39 99 VAL A C 1
ATOM 741 O O . VAL A 1 99 ? -3.009 27.010 13.789 1.00 40.92 99 VAL A O 1
ATOM 745 N N . VAL A 1 100 ? -3.472 28.965 12.777 1.00 41.74 100 VAL A N 1
ATOM 746 C CA . VAL A 1 100 ? -2.073 29.337 12.602 1.00 40.61 100 VAL A CA 1
ATOM 747 C C . VAL A 1 100 ? -1.787 30.681 13.266 1.00 41.20 100 VAL A C 1
ATOM 748 O O . VAL A 1 100 ? -2.537 31.641 13.088 1.00 42.64 100 VAL A O 1
ATOM 752 N N . ALA A 1 101 ? -0.703 30.743 14.033 1.00 40.17 101 ALA A N 1
ATOM 753 C CA . ALA A 1 101 ? -0.321 31.971 14.723 1.00 40.41 101 ALA A CA 1
ATOM 754 C C . ALA A 1 101 ? 1.169 32.263 14.566 1.00 40.17 101 ALA A C 1
ATOM 755 O O . ALA A 1 101 ? 2.012 31.399 14.809 1.00 38.78 101 ALA A O 1
ATOM 757 N N . VAL A 1 102 ? 1.485 33.487 14.154 1.00 42.05 102 VAL A N 1
ATOM 758 C CA . VAL A 1 102 ? 2.870 33.918 14.004 1.00 42.75 102 VAL A CA 1
ATOM 759 C C . VAL A 1 102 ? 3.142 35.134 14.885 1.00 44.68 102 VAL A C 1
ATOM 760 O O . VAL A 1 102 ? 2.760 36.255 14.547 1.00 47.04 102 VAL A O 1
ATOM 764 N N . VAL A 1 103 ? 3.802 34.908 16.016 1.00 44.55 103 VAL A N 1
ATOM 765 C CA . VAL A 1 103 ? 4.046 35.976 16.980 1.00 47.47 103 VAL A CA 1
ATOM 766 C C . VAL A 1 103 ? 5.455 36.555 16.866 1.00 49.66 103 VAL A C 1
ATOM 767 O O . VAL A 1 103 ? 6.394 35.869 16.459 1.00 48.21 103 VAL A O 1
ATOM 771 N N . ASP A 1 104 ? 5.590 37.827 17.227 1.00 53.52 104 ASP A N 1
ATOM 772 C CA . ASP A 1 104 ? 6.880 38.504 17.198 1.00 56.54 104 ASP A CA 1
ATOM 773 C C . ASP A 1 104 ? 7.675 38.249 18.470 1.00 58.04 104 ASP A C 1
ATOM 774 O O . ASP A 1 104 ? 7.150 38.362 19.577 1.00 59.31 104 ASP A O 1
ATOM 779 N N . ILE A 1 105 ? 8.944 37.900 18.300 1.00 58.71 105 ILE A N 1
ATOM 780 C CA . ILE A 1 105 ? 9.860 37.756 19.421 1.00 59.67 105 ILE A CA 1
ATOM 781 C C . ILE A 1 105 ? 11.012 38.738 19.260 1.00 63.44 105 ILE A C 1
ATOM 782 O O . ILE A 1 105 ? 11.699 38.723 18.238 1.00 64.49 105 ILE A O 1
ATOM 787 N N . PRO A 1 106 ? 11.212 39.611 20.260 1.00 65.72 106 PRO A N 1
ATOM 788 C CA . PRO A 1 106 ? 12.337 40.551 20.241 1.00 69.21 106 PRO A CA 1
ATOM 789 C C . PRO A 1 106 ? 13.667 39.822 20.077 1.00 69.16 106 PRO A C 1
ATOM 790 O O . PRO A 1 106 ? 13.868 38.770 20.686 1.00 67.07 106 PRO A O 1
ATOM 794 N N . ALA A 1 107 ? 14.552 40.376 19.254 1.00 71.89 107 ALA A N 1
ATOM 795 C CA . ALA A 1 107 ? 15.802 39.713 18.893 1.00 72.37 107 ALA A CA 1
ATOM 796 C C . ALA A 1 107 ? 16.688 39.424 20.101 1.00 72.83 107 ALA A C 1
ATOM 797 O O . ALA A 1 107 ? 17.488 38.488 20.082 1.00 72.42 107 ALA A O 1
ATOM 799 N N . SER A 1 108 ? 16.540 40.223 21.152 1.00 74.06 108 SER A N 1
ATOM 800 C CA . SER A 1 108 ? 17.373 40.081 22.341 1.00 75.20 108 SER A CA 1
ATOM 801 C C . SER A 1 108 ? 16.743 39.161 23.384 1.00 71.90 108 SER A C 1
ATOM 802 O O . SER A 1 108 ? 17.208 39.094 24.521 1.00 72.84 108 SER A O 1
ATOM 805 N N . TRP A 1 109 ? 15.687 38.453 22.996 1.00 68.36 109 TRP A N 1
ATOM 806 C CA . TRP A 1 109 ? 15.024 37.527 23.908 1.00 65.76 109 TRP A CA 1
ATOM 807 C C . TRP A 1 109 ? 15.447 36.088 23.636 1.00 63.87 109 TRP A C 1
ATOM 808 O O . TRP A 1 109 ? 15.181 35.191 24.436 1.00 62.53 109 TRP A O 1
ATOM 819 N N . ALA A 1 110 ? 16.107 35.873 22.502 1.00 63.97 110 ALA A N 1
ATOM 820 C CA . ALA A 1 110 ? 16.541 34.538 22.112 1.00 62.01 110 ALA A CA 1
ATOM 821 C C . ALA A 1 110 ? 18.053 34.474 21.935 1.00 65.07 110 ALA A C 1
ATOM 822 O O . ALA A 1 110 ? 18.702 35.489 21.685 1.00 67.94 110 ALA A O 1
ATOM 824 N N . MET A 1 111 ? 18.607 33.273 22.067 1.00 65.22 111 MET A N 1
ATOM 825 C CA . MET A 1 111 ? 20.036 33.059 21.873 1.00 68.72 111 MET A CA 1
ATOM 826 C C . MET A 1 111 ? 20.294 31.794 21.061 1.00 69.09 111 MET A C 1
ATOM 827 O O . MET A 1 111 ? 19.771 30.725 21.377 1.00 66.86 111 MET A O 1
ATOM 832 N N . GLU A 1 112 ? 21.103 31.926 20.016 1.00 72.78 112 GLU A N 1
ATOM 833 C CA . GLU A 1 112 ? 21.422 30.802 19.145 1.00 73.90 112 GLU A CA 1
ATOM 834 C C . GLU A 1 112 ? 22.738 31.031 18.410 1.00 78.26 112 GLU A C 1
ATOM 835 O O . GLU A 1 112 ? 23.075 30.301 17.478 1.00 79.34 112 GLU A O 1
ATOM 841 N N . PRO B 1 1 ? -9.565 31.430 20.280 1.00 48.00 1 PRO B N 1
ATOM 842 C CA . PRO B 1 1 ? -9.013 31.201 21.619 1.00 45.18 1 PRO B CA 1
ATOM 843 C C . PRO B 1 1 ? -8.401 29.812 21.763 1.00 45.33 1 PRO B C 1
ATOM 844 O O . PRO B 1 1 ? -8.979 28.829 21.300 1.00 45.43 1 PRO B O 1
ATOM 848 N N 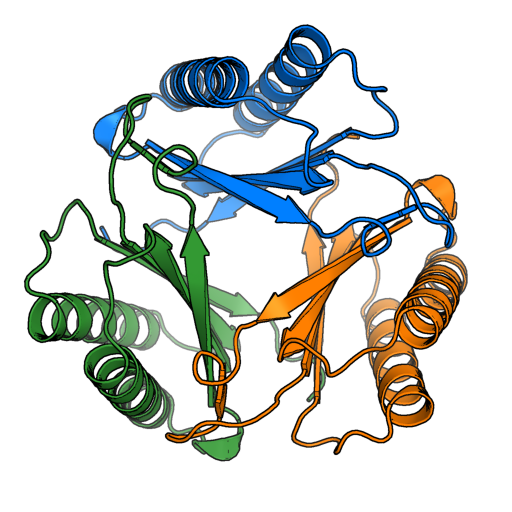. LEU B 1 2 ? -7.239 29.739 22.404 1.00 46.24 2 LEU B N 1
ATOM 849 C CA . LEU B 1 2 ? -6.536 28.474 22.573 1.00 46.99 2 LEU B CA 1
ATOM 850 C C . LEU B 1 2 ? -6.084 28.274 24.016 1.00 45.06 2 LEU B C 1
ATOM 851 O O . LEU B 1 2 ? -5.377 29.111 24.575 1.00 45.80 2 LEU B O 1
ATOM 856 N N . TYR B 1 3 ? -6.496 27.161 24.612 1.00 43.08 3 TYR B N 1
ATOM 857 C CA . TYR B 1 3 ? -6.103 26.836 25.978 1.00 41.05 3 TYR B CA 1
ATOM 858 C C . TYR B 1 3 ? -5.364 25.504 26.032 1.00 42.46 3 TYR B C 1
ATOM 859 O O . TYR B 1 3 ? -5.875 24.479 25.580 1.00 43.31 3 TYR B O 1
ATOM 868 N N . GLU B 1 4 ? -4.155 25.528 26.583 1.00 42.94 4 GLU B N 1
ATOM 869 C CA . GLU B 1 4 ? -3.347 24.322 26.711 1.00 43.74 4 GLU B CA 1
ATOM 870 C C . GLU B 1 4 ? -3.152 23.953 28.175 1.00 42.33 4 GLU B C 1
ATOM 871 O O . GLU B 1 4 ? -2.820 24.805 28.998 1.00 41.86 4 GLU B O 1
ATOM 877 N N . CYS B 1 5 ? -3.356 22.680 28.492 1.00 41.64 5 CYS B N 1
ATOM 878 C CA . CYS B 1 5 ? -3.188 22.199 29.857 1.00 40.10 5 CYS B CA 1
ATOM 879 C C . CYS B 1 5 ? -2.080 21.151 29.944 1.00 41.84 5 CYS B C 1
ATOM 880 O O . CYS B 1 5 ? -2.196 20.063 29.380 1.00 43.29 5 CYS B O 1
ATOM 883 N N . GLN B 1 6 ? -1.006 21.489 30.652 1.00 41.93 6 GLN B N 1
ATOM 884 C CA . GLN B 1 6 ? 0.115 20.572 30.832 1.00 43.67 6 GLN B CA 1
ATOM 885 C C . GLN B 1 6 ? 0.123 19.965 32.228 1.00 43.65 6 GLN B C 1
ATOM 886 O O . GLN B 1 6 ? 0.157 20.682 33.228 1.00 43.23 6 GLN B O 1
ATOM 892 N N . THR B 1 7 ? 0.086 18.637 32.286 1.00 44.13 7 THR B N 1
ATOM 893 C CA . THR B 1 7 ? 0.167 17.908 33.547 1.00 43.97 7 THR B CA 1
ATOM 894 C C . THR B 1 7 ? 1.042 16.672 33.384 1.00 45.54 7 THR B C 1
ATOM 895 O O . THR B 1 7 ? 1.402 16.299 32.268 1.00 46.99 7 THR B O 1
ATOM 899 N N . VAL B 1 8 ? 1.386 16.041 34.502 1.00 45.75 8 VAL B N 1
ATOM 900 C CA . VAL B 1 8 ? 2.114 14.778 34.469 1.00 48.13 8 VAL B CA 1
ATOM 901 C C . VAL B 1 8 ? 1.168 13.673 34.005 1.00 49.91 8 VAL B C 1
ATOM 902 O O . VAL B 1 8 ? 0.008 13.635 34.415 1.00 49.73 8 VAL B O 1
ATOM 906 N N . LYS B 1 9 ? 1.664 12.791 33.141 1.00 52.67 9 LYS B N 1
ATOM 907 C CA . LYS B 1 9 ? 0.860 11.712 32.569 1.00 54.93 9 LYS B CA 1
ATOM 908 C C . LYS B 1 9 ? 0.145 10.876 33.628 1.00 57.19 9 LYS B C 1
ATOM 909 O O . LYS B 1 9 ? 0.780 10.212 34.448 1.00 58.69 9 LYS B O 1
ATOM 915 N N . GLY B 1 10 ? -1.184 10.918 33.601 1.00 57.59 10 GLY B N 1
ATOM 916 C CA . GLY B 1 10 ? -1.996 10.163 34.537 1.00 59.83 10 GLY B CA 1
ATOM 917 C C . GLY B 1 10 ? -2.775 11.046 35.494 1.00 58.28 10 GLY B C 1
ATOM 918 O O . GLY B 1 10 ? -3.698 10.583 36.162 1.00 59.91 10 GLY B O 1
ATOM 919 N N . THR B 1 11 ? -2.403 12.321 35.554 1.00 55.82 11 THR B N 1
ATOM 920 C CA . THR B 1 11 ? -3.030 13.268 36.472 1.00 54.56 11 THR B CA 1
ATOM 921 C C . THR B 1 11 ? -4.517 13.458 36.180 1.00 54.98 11 THR B C 1
ATOM 922 O O . THR B 1 11 ? -5.342 13.459 37.095 1.00 55.51 11 THR B O 1
ATOM 926 N N . LEU B 1 12 ? -4.856 13.610 34.905 1.00 54.86 12 LEU B N 1
ATOM 927 C CA . LEU B 1 12 ? -6.236 13.875 34.514 1.00 55.28 12 LEU B CA 1
ATOM 928 C C . LEU B 1 12 ? -6.913 12.665 33.881 1.00 58.90 12 LEU B C 1
ATOM 929 O O . LEU B 1 12 ? -6.387 12.065 32.944 1.00 60.72 12 LEU B O 1
ATOM 934 N N . SER B 1 13 ? -8.085 12.316 34.401 1.00 60.34 13 SER B N 1
ATOM 935 C CA . SER B 1 13 ? -8.923 11.298 33.783 1.00 63.88 13 SER B CA 1
ATOM 936 C C . SER B 1 13 ? -9.575 11.876 32.534 1.00 63.21 13 SER B C 1
ATOM 937 O O . SER B 1 13 ? -9.555 13.090 32.328 1.00 59.76 13 SER B O 1
ATOM 940 N N . GLU B 1 14 ? -10.147 11.015 31.699 1.00 63.36 14 GLU B N 1
ATOM 941 C CA . GLU B 1 14 ? -10.814 11.481 30.489 1.00 64.96 14 GLU B CA 1
ATOM 942 C C . GLU B 1 14 ? -12.045 12.304 30.848 1.00 64.28 14 GLU B C 1
ATOM 943 O O . GLU B 1 14 ? -12.360 13.292 30.183 1.00 63.18 14 GLU B O 1
ATOM 949 N N . ARG B 1 15 ? -12.732 11.893 31.910 1.00 65.00 15 ARG B N 1
ATOM 950 C CA . ARG B 1 15 ? -13.896 12.626 32.393 1.00 64.04 15 ARG B CA 1
ATOM 951 C C . ARG B 1 15 ? -13.479 13.990 32.933 1.00 58.93 15 ARG B C 1
ATOM 952 O O . ARG B 1 15 ? -14.208 14.970 32.782 1.00 57.74 15 ARG B O 1
ATOM 960 N N . GLN B 1 16 ? -12.300 14.051 33.549 1.00 56.26 16 GLN B N 1
ATOM 961 C CA . GLN B 1 16 ? -11.780 15.300 34.088 1.00 52.33 16 GLN B CA 1
ATOM 962 C C . GLN B 1 16 ? -11.384 16.235 32.953 1.00 51.54 16 GLN B C 1
ATOM 963 O O . GLN B 1 16 ? -11.582 17.446 33.036 1.00 50.34 16 GLN B O 1
ATOM 969 N N . ARG B 1 17 ? -10.832 15.660 31.889 1.00 52.53 17 ARG B N 1
ATOM 970 C CA . ARG B 1 17 ? -10.482 16.428 30.703 1.00 52.34 17 ARG B CA 1
ATOM 971 C C . ARG B 1 17 ? -11.734 16.989 30.042 1.00 53.55 17 ARG B C 1
ATOM 972 O O . ARG B 1 17 ? -11.736 18.121 29.561 1.00 52.64 17 ARG B O 1
ATOM 980 N N . GLN B 1 18 ? -12.799 16.194 30.029 1.00 56.19 18 GLN B N 1
ATOM 981 C CA . GLN B 1 18 ? -14.070 16.636 29.473 1.00 57.76 18 GLN B CA 1
ATOM 982 C C . GLN B 1 18 ? -14.630 17.796 30.291 1.00 55.44 18 GLN B C 1
ATOM 983 O O . GLN B 1 18 ? -14.978 18.837 29.738 1.00 54.95 18 GLN B O 1
ATOM 989 N N . SER B 1 19 ? -14.695 17.612 31.607 1.00 54.20 19 SER B N 1
ATOM 990 C CA . SER B 1 19 ? -15.220 18.631 32.514 1.00 52.36 19 SER B CA 1
ATOM 991 C C . SER B 1 19 ? -14.451 19.944 32.411 1.00 48.05 19 SER B C 1
ATOM 992 O O . SER B 1 19 ? -15.046 21.021 32.363 1.00 47.58 19 SER B O 1
ATOM 995 N N . LEU B 1 20 ? -13.125 19.849 32.379 1.00 45.49 20 LEU B N 1
ATOM 996 C CA . LEU B 1 20 ? -12.278 21.030 32.267 1.00 42.51 20 LEU B CA 1
ATOM 997 C C . LEU B 1 20 ? -12.468 21.717 30.920 1.00 42.87 20 LEU B C 1
ATOM 998 O O . LEU B 1 20 ? -12.504 22.944 30.842 1.00 41.92 20 LEU B O 1
ATOM 1003 N N . ALA B 1 21 ? -12.597 20.920 29.863 1.00 44.80 21 ALA B N 1
ATOM 1004 C CA . ALA B 1 21 ? -12.785 21.454 28.518 1.00 45.97 21 ALA B CA 1
ATOM 1005 C C . ALA B 1 21 ? -14.079 22.258 28.408 1.00 47.47 21 ALA B C 1
ATOM 1006 O O . ALA B 1 21 ? -14.104 23.317 27.785 1.00 47.18 21 ALA B O 1
ATOM 1008 N N . GLU B 1 22 ? -15.148 21.752 29.016 1.00 49.27 22 GLU B N 1
ATOM 1009 C CA . GLU B 1 22 ? -16.439 22.435 28.984 1.00 51.18 22 GLU B CA 1
ATOM 1010 C C . GLU B 1 22 ? -16.443 23.702 29.830 1.00 48.32 22 GLU B C 1
ATOM 1011 O O . GLU B 1 22 ? -16.917 24.747 29.384 1.00 49.24 22 GLU B O 1
ATOM 1017 N N . SER B 1 23 ? -15.927 23.606 31.052 1.00 45.42 23 SER B N 1
ATOM 1018 C CA . SER B 1 23 ? -15.946 24.739 31.970 1.00 43.44 23 SER B CA 1
ATOM 1019 C C . SER B 1 23 ? -15.053 25.879 31.484 1.00 40.35 23 SER B C 1
ATOM 1020 O O . SER B 1 23 ? -15.431 27.045 31.569 1.00 40.30 23 SER B O 1
ATOM 1023 N N . ILE B 1 24 ? -13.873 25.541 30.971 1.00 38.08 24 ILE B N 1
ATOM 1024 C CA . ILE B 1 24 ? -12.962 26.549 30.435 1.00 36.79 24 ILE B CA 1
ATOM 1025 C C . ILE B 1 24 ? -13.583 27.242 29.224 1.00 38.35 24 ILE B C 1
ATOM 1026 O O . ILE B 1 24 ? -13.531 28.467 29.104 1.00 38.89 24 ILE B O 1
ATOM 1031 N N . THR B 1 25 ? -14.179 26.452 28.335 1.00 39.42 25 THR B N 1
ATOM 1032 C CA . THR B 1 25 ? -14.897 26.994 27.187 1.00 40.65 25 THR B CA 1
ATOM 1033 C C . THR B 1 25 ? -16.047 27.881 27.654 1.00 41.29 25 THR B C 1
ATOM 1034 O O . THR B 1 25 ? -16.286 28.952 27.097 1.00 42.15 25 THR B O 1
ATOM 1038 N N . SER B 1 26 ? -16.746 27.426 28.689 1.00 41.24 26 SER B N 1
ATOM 1039 C CA . SER B 1 26 ? -17.875 28.160 29.248 1.00 42.54 26 SER B CA 1
ATOM 1040 C C . SER B 1 26 ? -17.445 29.503 29.830 1.00 41.85 26 SER B C 1
ATOM 1041 O O . SER B 1 26 ? -18.100 30.521 29.613 1.00 41.35 26 SER B O 1
ATOM 1044 N N . ILE B 1 27 ? -16.340 29.494 30.570 1.00 40.42 27 ILE B N 1
ATOM 1045 C CA . ILE B 1 27 ? -15.811 30.701 31.197 1.00 40.84 27 ILE B CA 1
ATOM 1046 C C . ILE B 1 27 ? -15.439 31.760 30.162 1.00 43.70 27 ILE B C 1
ATOM 1047 O O . ILE B 1 27 ? -15.805 32.929 30.300 1.00 40.87 27 ILE B O 1
ATOM 1052 N N . HIS B 1 28 ? -14.720 31.342 29.125 1.00 41.51 28 HIS B N 1
ATOM 1053 C CA . HIS B 1 28 ? -14.268 32.261 28.085 1.00 43.22 28 HIS B CA 1
ATOM 1054 C C . HIS B 1 28 ? -15.438 32.917 27.356 1.00 45.74 28 HIS B C 1
ATOM 1055 O O . HIS B 1 28 ? -15.480 34.139 27.211 1.00 43.79 28 HIS B O 1
ATOM 1062 N N . THR B 1 29 ? -16.381 32.099 26.899 1.00 42.43 29 THR B N 1
ATOM 1063 C CA . THR B 1 29 ? -17.545 32.591 26.169 1.00 47.73 29 THR B CA 1
ATOM 1064 C C . THR B 1 29 ? -18.395 33.514 27.037 1.00 48.52 29 THR B C 1
ATOM 1065 O O . THR B 1 29 ? -19.041 34.435 26.539 1.00 50.50 29 THR B O 1
ATOM 1069 N N . ARG B 1 30 ? -18.386 33.257 28.340 1.00 47.14 30 ARG B N 1
ATOM 1070 C CA . ARG B 1 30 ? -19.130 34.070 29.293 1.00 48.55 30 ARG B CA 1
ATOM 1071 C C . ARG B 1 30 ? -18.517 35.459 29.447 1.00 49.85 30 ARG B C 1
ATOM 1072 O O . ARG B 1 30 ? -19.232 36.457 29.534 1.00 49.39 30 ARG B O 1
ATOM 1080 N N . GLU B 1 31 ? -17.189 35.516 29.470 1.00 49.05 31 GLU B N 1
ATOM 1081 C CA . GLU B 1 31 ? -16.480 36.755 29.775 1.00 51.28 31 GLU B CA 1
ATOM 1082 C C . GLU B 1 31 ? -16.101 37.565 28.536 1.00 54.05 31 GLU B C 1
ATOM 1083 O O . GLU B 1 31 ? -15.912 38.778 28.620 1.00 56.77 31 GLU B O 1
ATOM 1089 N N . THR B 1 32 ? -15.988 36.900 27.392 1.00 54.35 32 THR B N 1
ATOM 1090 C CA . THR B 1 32 ? -15.555 37.575 26.172 1.00 56.83 32 THR B CA 1
ATOM 1091 C C . THR B 1 32 ? -16.714 37.871 25.228 1.00 59.55 32 THR B C 1
ATOM 1092 O O . THR B 1 32 ? -16.725 38.898 24.549 1.00 62.45 32 THR B O 1
ATOM 1096 N N . GLY B 1 33 ? -17.688 36.968 25.186 1.00 46.05 33 GLY B N 1
ATOM 1097 C CA . GLY B 1 33 ? -18.815 37.111 24.283 1.00 47.34 33 GLY B CA 1
ATOM 1098 C C . GLY B 1 33 ? -18.506 36.521 22.922 1.00 47.95 33 GLY B C 1
ATOM 1099 O O . GLY B 1 33 ? -19.107 36.898 21.916 1.00 49.97 33 GLY B O 1
ATOM 1100 N N . ALA B 1 34 ? -17.558 35.590 22.896 1.00 46.12 34 ALA B N 1
ATOM 1101 C CA . ALA B 1 34 ? -17.153 34.932 21.660 1.00 46.76 34 ALA B CA 1
ATOM 1102 C C . ALA B 1 34 ? -17.826 33.569 21.528 1.00 46.55 34 ALA B C 1
ATOM 1103 O O . ALA B 1 34 ? -18.137 32.932 22.533 1.00 44.95 34 ALA B O 1
ATOM 1105 N N . PRO B 1 35 ? -18.067 33.123 20.284 1.00 49.19 35 PRO B N 1
ATOM 1106 C CA . PRO B 1 35 ? -18.657 31.802 20.039 1.00 50.70 35 PRO B CA 1
ATOM 1107 C C . PRO B 1 35 ? -17.781 30.667 20.564 1.00 48.21 35 PRO B C 1
ATOM 1108 O O . PRO B 1 35 ? -16.556 30.787 20.567 1.00 47.17 35 PRO B O 1
ATOM 1112 N N . ALA B 1 36 ? -18.409 29.579 20.998 1.00 47.81 36 ALA B N 1
ATOM 1113 C CA . ALA B 1 36 ? -17.681 28.436 21.536 1.00 45.65 36 ALA B CA 1
ATOM 1114 C C . ALA B 1 36 ? -16.909 27.701 20.444 1.00 47.98 36 ALA B C 1
ATOM 1115 O O . ALA B 1 36 ? -15.941 26.997 20.725 1.00 47.28 36 ALA B O 1
ATOM 1117 N N . SER B 1 37 ? -17.339 27.879 19.199 1.00 51.27 37 SER B N 1
ATOM 1118 C CA . SER B 1 37 ? -16.732 27.194 18.062 1.00 54.39 37 SER B CA 1
ATOM 1119 C C . SER B 1 37 ? -15.282 27.616 17.829 1.00 53.87 37 SER B C 1
ATOM 1120 O O . SER B 1 37 ? -14.523 26.908 17.167 1.00 56.47 37 SER B O 1
ATOM 1123 N N . TYR B 1 38 ? -14.902 28.768 18.371 1.00 51.33 38 TYR B N 1
ATOM 1124 C CA . TYR B 1 38 ? -13.541 29.271 18.223 1.00 51.71 38 TYR B CA 1
ATOM 1125 C C . TYR B 1 38 ? -12.643 28.827 19.374 1.00 48.87 38 TYR B C 1
ATOM 1126 O O . TYR B 1 38 ? -11.420 28.938 19.295 1.00 49.07 38 TYR B O 1
ATOM 1135 N N . VAL B 1 39 ? -13.254 28.322 20.440 1.00 46.26 39 VAL B N 1
ATOM 1136 C CA . VAL B 1 39 ? -12.509 27.931 21.632 1.00 42.86 39 VAL B CA 1
ATOM 1137 C C . VAL B 1 39 ? -11.933 26.522 21.509 1.00 43.72 39 VAL B C 1
ATOM 1138 O O . VAL B 1 39 ? -12.670 25.551 21.339 1.00 45.65 39 VAL B O 1
ATOM 1142 N N . HIS B 1 40 ? -10.611 26.423 21.599 1.00 42.75 40 HIS B N 1
ATOM 1143 C CA . HIS B 1 40 ? -9.926 25.137 21.536 1.00 43.59 40 HIS B CA 1
ATOM 1144 C C . HIS B 1 40 ? -9.188 24.850 22.840 1.00 40.75 40 HIS B C 1
ATOM 1145 O O . HIS B 1 40 ? -8.405 25.674 23.312 1.00 39.99 40 HIS B O 1
ATOM 1152 N N . VAL B 1 41 ? -9.441 23.681 23.419 1.00 39.67 41 VAL B N 1
ATOM 1153 C CA . VAL B 1 41 ? -8.746 23.270 24.633 1.00 37.76 41 VAL B CA 1
ATOM 1154 C C . VAL B 1 41 ? -7.925 22.013 24.373 1.00 40.62 41 VAL B C 1
ATOM 1155 O O . VAL B 1 41 ? -8.444 21.010 23.882 1.00 43.92 41 VAL B O 1
ATOM 1159 N N . LEU B 1 42 ? -6.638 22.075 24.700 1.00 39.91 42 LEU B N 1
ATOM 1160 C CA . LEU B 1 42 ? -5.730 20.961 24.455 1.00 42.23 42 LEU B CA 1
ATOM 1161 C C . LEU B 1 42 ? -5.124 20.435 25.752 1.00 41.16 42 LEU B C 1
ATOM 1162 O O . LEU B 1 42 ? -4.736 21.210 26.627 1.00 37.49 42 LEU B O 1
ATOM 1167 N N . PHE B 1 43 ? -5.043 19.114 25.870 1.00 44.91 43 PHE B N 1
ATOM 1168 C CA . PHE B 1 43 ? -4.458 18.488 27.049 1.00 45.44 43 PHE B CA 1
ATOM 1169 C C . PHE B 1 43 ? -3.194 17.709 26.695 1.00 50.21 43 PHE B C 1
ATOM 1170 O O . PHE B 1 43 ? -3.248 16.703 25.988 1.00 54.23 43 PHE B O 1
ATOM 1178 N N . LYS B 1 44 ? -2.056 18.188 27.189 1.00 50.24 44 LYS B N 1
ATOM 1179 C CA . LYS B 1 44 ? -0.778 17.524 26.962 1.00 54.76 44 LYS B CA 1
ATOM 1180 C C . LYS B 1 44 ? -0.266 16.886 28.248 1.00 52.24 44 LYS B C 1
ATOM 1181 O O . LYS B 1 44 ? -0.429 17.443 29.334 1.00 48.36 44 LYS B O 1
ATOM 1187 N N . GLU B 1 45 ? 0.352 15.717 28.121 1.00 54.63 45 GLU B N 1
ATOM 1188 C CA . GLU B 1 45 ? 0.862 15.002 29.284 1.00 52.87 45 GLU B CA 1
ATOM 1189 C C . GLU B 1 45 ? 2.383 14.905 29.280 1.00 55.25 45 GLU B C 1
ATOM 1190 O O . GLU B 1 45 ? 3.004 14.682 28.241 1.00 60.22 45 GLU B O 1
ATOM 1196 N N . LEU B 1 46 ? 2.971 15.075 30.459 1.00 52.22 46 LEU B N 1
ATOM 1197 C CA . LEU B 1 46 ? 4.411 14.950 30.631 1.00 54.42 46 LEU B CA 1
ATOM 1198 C C . LEU B 1 46 ? 4.750 13.622 31.297 1.00 55.35 46 LEU B C 1
ATOM 1199 O O . LEU B 1 46 ? 4.051 13.184 32.210 1.00 52.40 46 LEU B O 1
ATOM 1204 N N . GLU B 1 47 ? 5.819 12.983 30.833 1.00 44.07 47 GLU B N 1
ATOM 1205 C CA . GLU B 1 47 ? 6.288 11.746 31.446 1.00 47.81 47 GLU B CA 1
ATOM 1206 C C . GLU B 1 47 ? 6.706 12.004 32.888 1.00 48.00 47 GLU B C 1
ATOM 1207 O O . GLU B 1 47 ? 7.291 13.045 33.188 1.00 46.26 47 GLU B O 1
ATOM 1213 N N . PRO B 1 48 ? 6.395 11.062 33.791 1.00 50.58 48 PRO B N 1
ATOM 1214 C CA . PRO B 1 48 ? 6.810 11.199 35.191 1.00 51.55 48 PRO B CA 1
ATOM 1215 C C . PRO B 1 48 ? 8.330 11.189 35.321 1.00 54.04 48 PRO B C 1
ATOM 1216 O O . PRO B 1 48 ? 8.979 10.229 34.905 1.00 58.71 48 PRO B O 1
ATOM 1220 N N . GLY B 1 49 ? 8.885 12.254 35.886 1.00 51.31 49 GLY B N 1
ATOM 1221 C CA . GLY B 1 49 ? 10.325 12.399 35.983 1.00 53.10 49 GLY B CA 1
ATOM 1222 C C . GLY B 1 49 ? 10.838 13.414 34.981 1.00 50.19 49 GLY B C 1
ATOM 1223 O O . GLY B 1 49 ? 12.033 13.705 34.930 1.00 52.10 49 GLY B O 1
ATOM 1224 N N . SER B 1 50 ? 9.926 13.949 34.175 1.00 46.75 50 SER B N 1
ATOM 1225 C CA . SER B 1 50 ? 10.265 14.986 33.208 1.00 43.77 50 SER B CA 1
ATOM 1226 C C . SER B 1 50 ? 9.634 16.314 33.610 1.00 39.46 50 SER B C 1
ATOM 1227 O O . SER B 1 50 ? 9.723 17.303 32.883 1.00 38.54 50 SER B O 1
ATOM 1230 N N . ALA B 1 51 ? 8.993 16.324 34.774 1.00 39.49 51 ALA B N 1
ATOM 1231 C CA . ALA B 1 51 ? 8.405 17.539 35.326 1.00 37.72 51 ALA B CA 1
ATOM 1232 C C . ALA B 1 51 ? 9.050 17.863 36.669 1.00 40.63 51 ALA B C 1
ATOM 1233 O O . ALA B 1 51 ? 9.097 17.019 37.564 1.00 43.47 51 ALA B O 1
ATOM 1235 N N . PHE B 1 52 ? 9.548 19.087 36.806 1.00 40.35 52 PHE B N 1
ATOM 1236 C CA . PHE B 1 52 ? 10.279 19.474 38.006 1.00 43.51 52 PHE B CA 1
ATOM 1237 C C . PHE B 1 52 ? 9.741 20.755 38.633 1.00 43.35 52 PHE B C 1
ATOM 1238 O O . PHE B 1 52 ? 9.369 21.696 37.934 1.00 34.90 52 PHE B O 1
ATOM 1246 N N . THR B 1 53 ? 9.696 20.771 39.960 1.00 47.39 53 THR B N 1
ATOM 1247 C CA . THR B 1 53 ? 9.408 21.981 40.719 1.00 50.19 53 THR B CA 1
ATOM 1248 C C . THR B 1 53 ? 10.546 22.165 41.714 1.00 56.07 53 THR B C 1
ATOM 1249 O O . THR B 1 53 ? 11.041 21.185 42.273 1.00 60.10 53 THR B O 1
ATOM 1253 N N . ALA B 1 54 ? 10.954 23.415 41.927 1.00 57.26 54 ALA B N 1
ATOM 1254 C CA . ALA B 1 54 ? 12.193 23.720 42.635 1.00 61.61 54 ALA B CA 1
ATOM 1255 C C . ALA B 1 54 ? 13.338 22.980 41.956 1.00 62.14 54 ALA B C 1
ATOM 1256 O O . ALA B 1 54 ? 13.692 23.286 40.820 1.00 59.76 54 ALA B O 1
ATOM 1258 N N . GLY B 1 55 ? 13.896 21.987 42.637 1.00 65.96 55 GLY B N 1
ATOM 1259 C CA . GLY B 1 55 ? 14.973 21.206 42.060 1.00 66.67 55 GLY B CA 1
ATOM 1260 C C . GLY B 1 55 ? 14.600 19.758 41.809 1.00 66.27 55 GLY B C 1
ATOM 1261 O O . GLY B 1 55 ? 15.304 19.045 41.094 1.00 66.17 55 GLY B O 1
ATOM 1262 N N . GLN B 1 56 ? 13.484 19.323 42.385 1.00 66.34 56 GLN B N 1
ATOM 1263 C CA . GLN B 1 56 ? 13.123 17.910 42.366 1.00 66.79 56 GLN B CA 1
ATOM 1264 C C . GLN B 1 56 ? 11.892 17.607 41.518 1.00 61.69 56 GLN B C 1
ATOM 1265 O O . GLN B 1 56 ? 11.196 18.514 41.061 1.00 58.33 56 GLN B O 1
ATOM 1271 N N . VAL B 1 57 ? 11.638 16.318 41.315 1.00 62.08 57 VAL B N 1
ATOM 1272 C CA . VAL B 1 57 ? 10.482 15.862 40.553 1.00 58.57 57 VAL B CA 1
ATOM 1273 C C . VAL B 1 57 ? 9.188 16.162 41.299 1.00 58.98 57 VAL B C 1
ATOM 1274 O O . VAL B 1 57 ? 9.054 15.845 42.481 1.00 63.28 57 VAL B O 1
ATOM 1278 N N . ALA B 1 58 ? 8.240 16.779 40.604 1.00 54.88 58 ALA B N 1
ATOM 1279 C CA . ALA B 1 58 ? 6.948 17.095 41.195 1.00 54.97 58 ALA B CA 1
ATOM 1280 C C . ALA B 1 58 ? 5.833 16.929 40.172 1.00 51.32 58 ALA B C 1
ATOM 1281 O O . ALA B 1 58 ? 6.054 16.415 39.076 1.00 49.12 58 ALA B O 1
ATOM 1283 N N . THR B 1 59 ? 4.632 17.366 40.536 1.00 51.44 59 THR B N 1
ATOM 1284 C CA . THR B 1 59 ? 3.488 17.280 39.636 1.00 48.34 59 THR B CA 1
ATOM 1285 C C . THR B 1 59 ? 2.775 18.622 39.486 1.00 46.70 59 THR B C 1
ATOM 1286 O O . THR B 1 59 ? 1.626 18.764 39.902 1.00 48.17 59 THR B O 1
ATOM 1290 N N . PRO B 1 60 ? 3.452 19.612 38.882 1.00 43.79 60 PRO B N 1
ATOM 1291 C CA . PRO B 1 60 ? 2.802 20.912 38.697 1.00 42.49 60 PRO B CA 1
ATOM 1292 C C . PRO B 1 60 ? 1.740 20.853 37.606 1.00 39.98 60 PRO B C 1
ATOM 1293 O O . PRO B 1 60 ? 1.679 19.876 36.859 1.00 39.18 60 PRO B O 1
ATOM 1297 N N . ALA B 1 61 ? 0.913 21.888 37.52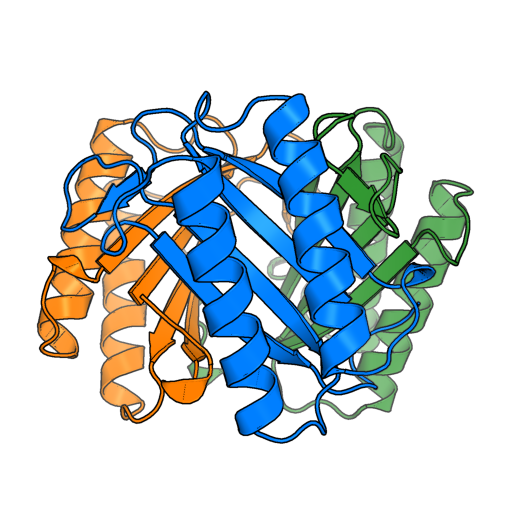1 1.00 51.83 61 ALA B N 1
ATOM 1298 C CA . ALA B 1 61 ? -0.120 21.958 36.497 1.00 48.21 61 ALA B CA 1
ATOM 1299 C C . ALA B 1 61 ? -0.102 23.323 35.824 1.00 46.87 61 ALA B C 1
ATOM 1300 O O . ALA B 1 61 ? -0.309 24.347 36.474 1.00 45.97 61 ALA B O 1
ATOM 1302 N N . ILE B 1 62 ? 0.148 23.333 34.520 1.00 47.13 62 ILE B N 1
ATOM 1303 C CA . ILE B 1 62 ? 0.248 24.585 33.782 1.00 45.63 62 ILE B CA 1
ATOM 1304 C C . ILE B 1 62 ? -0.864 24.720 32.749 1.00 43.53 62 ILE B C 1
ATOM 1305 O O . ILE B 1 62 ? -0.937 23.950 31.792 1.00 44.67 62 ILE B O 1
ATOM 1310 N N . ILE B 1 63 ? -1.731 25.704 32.958 1.00 40.97 63 ILE B N 1
ATOM 1311 C CA . ILE B 1 63 ? -2.786 26.011 32.004 1.00 40.39 63 ILE B CA 1
ATOM 1312 C C . ILE B 1 63 ? -2.524 27.368 31.363 1.00 41.72 63 ILE B C 1
ATOM 1313 O O . ILE B 1 63 ? -2.598 28.402 32.026 1.00 40.83 63 ILE B O 1
ATOM 1318 N N . ARG B 1 64 ? -2.208 27.358 30.073 1.00 44.33 64 ARG B N 1
ATOM 1319 C CA . ARG B 1 64 ? -1.908 28.590 29.355 1.00 46.34 64 ARG B CA 1
ATOM 1320 C C . ARG B 1 64 ? -2.962 28.881 28.294 1.00 46.06 64 ARG B C 1
ATOM 1321 O O . ARG B 1 64 ? -3.278 28.028 27.465 1.00 47.01 64 ARG B O 1
ATOM 1329 N N . GLY B 1 65 ? -3.505 30.093 28.332 1.00 45.28 65 GLY B N 1
ATOM 1330 C CA . GLY B 1 65 ? -4.530 30.496 27.390 1.00 45.85 65 GLY B CA 1
ATOM 1331 C C . GLY B 1 65 ? -4.079 31.622 26.484 1.00 48.26 65 GLY B C 1
ATOM 1332 O O . GLY B 1 65 ? -3.634 32.670 26.950 1.00 48.08 65 GLY B O 1
ATOM 1333 N N . GLN B 1 66 ? -4.190 31.401 25.180 1.00 51.10 66 GLN B N 1
ATOM 1334 C CA . GLN B 1 66 ? -3.860 32.431 24.206 1.00 53.95 66 GLN B CA 1
ATOM 1335 C C . GLN B 1 66 ? -5.132 33.048 23.640 1.00 55.62 66 GLN B C 1
ATOM 1336 O O . GLN B 1 66 ? -5.830 32.432 22.834 1.00 57.55 66 GLN B O 1
ATOM 1342 N N . ILE B 1 67 ? -5.432 34.266 24.078 1.00 55.59 67 ILE B N 1
ATOM 1343 C CA . ILE B 1 67 ? -6.624 34.973 23.624 1.00 56.82 67 ILE B CA 1
ATOM 1344 C C . ILE B 1 67 ? -6.248 36.168 22.757 1.00 60.15 67 ILE B C 1
ATOM 1345 O O . ILE B 1 67 ? -5.070 36.480 22.599 1.00 61.30 67 ILE B O 1
ATOM 1350 N N . ARG B 1 68 ? -7.246 36.841 22.196 1.00 62.49 68 ARG B N 1
ATOM 1351 C CA . ARG B 1 68 ? -6.975 37.974 21.317 1.00 65.97 68 ARG B CA 1
ATOM 1352 C C . ARG B 1 68 ? -6.911 39.291 22.079 1.00 64.31 68 ARG B C 1
ATOM 1353 O O . ARG B 1 68 ? -7.695 39.535 22.997 1.00 63.16 68 ARG B O 1
ATOM 1361 N N . ALA B 1 69 ? -5.968 40.136 21.681 1.00 64.66 69 ALA B N 1
ATOM 1362 C CA . ALA B 1 69 ? -5.742 41.416 22.336 1.00 63.92 69 ALA B CA 1
ATOM 1363 C C . ALA B 1 69 ? -6.903 42.379 22.103 1.00 65.11 69 ALA B C 1
ATOM 1364 O O . ALA B 1 69 ? -7.700 42.194 21.184 1.00 66.84 69 ALA B O 1
ATOM 1366 N N . GLY B 1 70 ? -6.993 43.406 22.944 1.00 64.77 70 GLY B N 1
ATOM 1367 C CA . GLY B 1 70 ? -8.032 44.411 22.815 1.00 67.05 70 GLY B CA 1
ATOM 1368 C C . GLY B 1 70 ? -9.025 44.351 23.958 1.00 65.70 70 GLY B C 1
ATOM 1369 O O . GLY B 1 70 ? -9.937 45.172 24.043 1.00 68.16 70 GLY B O 1
ATOM 1370 N N . ARG B 1 71 ? -8.848 43.374 24.842 1.00 62.48 71 ARG B N 1
ATOM 1371 C CA . ARG B 1 71 ? -9.754 43.200 25.972 1.00 61.41 71 ARG B CA 1
ATOM 1372 C C . ARG B 1 71 ? -9.132 43.691 27.279 1.00 59.65 71 ARG B C 1
ATOM 1373 O O . ARG B 1 71 ? -7.933 43.533 27.501 1.00 59.10 71 ARG B O 1
ATOM 1381 N N . PRO B 1 72 ? -9.956 44.296 28.149 1.00 59.51 72 PRO B N 1
ATOM 1382 C CA . PRO B 1 72 ? -9.498 44.865 29.421 1.00 58.64 72 PRO B CA 1
ATOM 1383 C C . PRO B 1 72 ? -9.019 43.806 30.409 1.00 54.95 72 PRO B C 1
ATOM 1384 O O . PRO B 1 72 ? -9.290 42.619 30.224 1.00 52.66 72 PRO B O 1
ATOM 1388 N N . GLN B 1 73 ? -8.321 44.242 31.453 1.00 52.16 73 GLN B N 1
ATOM 1389 C CA . GLN B 1 73 ? -7.752 43.330 32.440 1.00 52.35 73 GLN B CA 1
ATOM 1390 C C . GLN B 1 73 ? -8.813 42.566 33.229 1.00 49.84 73 GLN B C 1
ATOM 1391 O O . GLN B 1 73 ? -8.664 41.367 33.474 1.00 48.30 73 GLN B O 1
ATOM 1397 N N . ALA B 1 74 ? -9.876 43.264 33.622 1.00 49.69 74 ALA B N 1
ATOM 1398 C CA . ALA B 1 74 ? -10.941 42.670 34.429 1.00 47.78 74 ALA B CA 1
ATOM 1399 C C . ALA B 1 74 ? -11.507 41.408 33.785 1.00 43.60 74 ALA B C 1
ATOM 1400 O O . ALA B 1 74 ? -11.884 40.463 34.478 1.00 42.29 74 ALA B O 1
ATOM 1402 N N . THR B 1 75 ? -11.559 41.401 32.458 1.00 42.48 75 THR B N 1
ATOM 1403 C CA . THR B 1 75 ? -12.005 40.230 31.714 1.00 40.60 75 THR B CA 1
ATOM 1404 C C . THR B 1 75 ? -11.025 39.074 31.887 1.00 40.91 75 THR B C 1
ATOM 1405 O O . THR B 1 75 ? -11.422 37.954 32.210 1.00 39.31 75 THR B O 1
ATOM 1409 N N . ARG B 1 76 ? -9.743 39.356 31.674 1.00 43.06 76 ARG B N 1
ATOM 1410 C CA . ARG B 1 76 ? -8.701 38.341 31.791 1.00 44.32 76 ARG B CA 1
ATOM 1411 C C . ARG B 1 76 ? -8.596 37.791 33.210 1.00 45.72 76 ARG B C 1
ATOM 1412 O O . ARG B 1 76 ? -8.469 36.582 33.406 1.00 45.05 76 ARG B O 1
ATOM 1420 N N . HIS B 1 77 ? -8.650 38.683 34.195 1.00 47.74 77 HIS B N 1
ATOM 1421 C CA . HIS B 1 77 ? -8.592 38.276 35.594 1.00 49.25 77 HIS B CA 1
ATOM 1422 C C . HIS B 1 77 ? -9.749 37.353 35.955 1.00 46.92 77 HIS B C 1
ATOM 1423 O O . HIS B 1 77 ? -9.563 36.357 36.655 1.00 47.51 77 HIS B O 1
ATOM 1430 N N . ALA B 1 78 ? -10.940 37.696 35.474 1.00 44.33 78 ALA B N 1
ATOM 1431 C CA . ALA B 1 78 ? -12.135 36.898 35.723 1.00 41.56 78 ALA B CA 1
ATOM 1432 C C . ALA B 1 78 ? -11.972 35.493 35.157 1.00 38.98 78 ALA B C 1
ATOM 1433 O O . ALA B 1 78 ? -12.444 34.520 35.743 1.00 38.83 78 ALA B O 1
ATOM 1435 N N . ILE B 1 79 ? -11.298 35.396 34.016 1.00 36.99 79 ILE B N 1
ATOM 1436 C CA . ILE B 1 79 ? -11.005 34.107 33.405 1.00 35.19 79 ILE B CA 1
ATOM 1437 C C . ILE B 1 79 ? -9.964 33.356 34.230 1.00 36.51 79 ILE B C 1
ATOM 1438 O O . ILE B 1 79 ? -10.095 32.155 34.469 1.00 31.56 79 ILE B O 1
ATOM 1443 N N . LEU B 1 80 ? -8.938 34.078 34.670 1.00 38.53 80 LEU B N 1
ATOM 1444 C CA . LEU B 1 80 ? -7.859 33.496 35.464 1.00 40.80 80 LEU B CA 1
ATOM 1445 C C . LEU B 1 80 ? -8.360 32.855 36.756 1.00 42.35 80 LEU B C 1
ATOM 1446 O O . LEU B 1 80 ? -8.042 31.702 37.046 1.00 43.03 80 LEU B O 1
ATOM 1451 N N . ARG B 1 81 ? -9.143 33.603 37.530 1.00 42.79 81 ARG B N 1
ATOM 1452 C CA . ARG B 1 81 ? -9.622 33.112 38.818 1.00 43.64 81 ARG B CA 1
ATOM 1453 C C . ARG B 1 81 ? -10.614 31.967 38.639 1.00 40.96 81 ARG B C 1
ATOM 1454 O O . ARG B 1 81 ? -10.639 31.028 39.434 1.00 41.63 81 ARG B O 1
ATOM 1462 N N . ALA B 1 82 ? -11.428 32.053 37.593 1.00 37.73 82 ALA B N 1
ATOM 1463 C CA . ALA B 1 82 ? -12.433 31.034 37.315 1.00 35.76 82 ALA B CA 1
ATOM 1464 C C . ALA B 1 82 ? -11.784 29.702 36.952 1.00 35.96 82 ALA B C 1
ATOM 1465 O O . ALA B 1 82 ? -12.125 28.662 37.518 1.00 36.17 82 ALA B O 1
ATOM 1467 N N . ILE B 1 83 ? -10.850 29.742 36.005 1.00 35.60 83 ILE B N 1
ATOM 1468 C CA . ILE B 1 83 ? -10.115 28.551 35.588 1.00 35.66 83 ILE B CA 1
ATOM 1469 C C . ILE B 1 83 ? -9.365 27.937 36.768 1.00 37.50 83 ILE B C 1
ATOM 1470 O O . ILE B 1 83 ? -9.337 26.716 36.933 1.00 33.60 83 ILE B O 1
ATOM 1475 N N . THR B 1 84 ? -8.774 28.794 37.595 1.00 39.07 84 THR B N 1
ATOM 1476 C CA . THR B 1 84 ? -8.022 28.345 38.761 1.00 36.25 84 THR B CA 1
ATOM 1477 C C . THR B 1 84 ? -8.916 27.617 39.763 1.00 35.99 84 THR B C 1
ATOM 1478 O O . THR B 1 84 ? -8.578 26.528 40.228 1.00 36.59 84 THR B O 1
ATOM 1482 N N . ASP B 1 85 ? -10.053 28.226 40.091 1.00 35.95 85 ASP B N 1
ATOM 1483 C CA . ASP B 1 85 ? -11.010 27.626 41.018 1.00 36.72 85 ASP B CA 1
ATOM 1484 C C . ASP B 1 85 ? -11.533 26.294 40.493 1.00 34.77 85 ASP B C 1
ATOM 1485 O O . ASP B 1 85 ? -11.630 25.316 41.235 1.00 35.14 85 ASP B O 1
ATOM 1490 N N . VAL B 1 86 ? -11.870 26.267 39.209 1.00 33.31 86 VAL B N 1
ATOM 1491 C CA . VAL B 1 86 ? -12.448 25.083 38.585 1.00 34.66 86 VAL B CA 1
ATOM 1492 C C . VAL B 1 86 ? -11.470 23.910 38.581 1.00 36.15 86 VAL B C 1
ATOM 1493 O O . VAL B 1 86 ? -11.842 22.786 38.920 1.00 36.73 86 VAL B O 1
ATOM 1497 N N . TYR B 1 87 ? -10.220 24.176 38.208 1.00 37.06 87 TYR B N 1
ATOM 1498 C CA . TYR B 1 87 ? -9.216 23.119 38.126 1.00 38.18 87 TYR B CA 1
ATOM 1499 C C . TYR B 1 87 ? -8.935 22.501 39.492 1.00 39.56 87 TYR B C 1
ATOM 1500 O O . TYR B 1 87 ? -8.854 21.280 39.622 1.00 37.59 87 TYR B O 1
ATOM 1509 N N . MET B 1 88 ? -8.785 23.347 40.506 1.00 40.27 88 MET B N 1
ATOM 1510 C CA . MET B 1 88 ? -8.502 22.872 41.856 1.00 42.01 88 MET B CA 1
ATOM 1511 C C . MET B 1 88 ? -9.689 22.114 42.442 1.00 40.83 88 MET B C 1
ATOM 1512 O O . MET B 1 88 ? -9.524 21.276 43.326 1.00 41.20 88 MET B O 1
ATOM 1517 N N . ALA B 1 89 ? -10.885 22.416 41.948 1.00 39.29 89 ALA B N 1
ATOM 1518 C CA . ALA B 1 89 ? -12.087 21.723 42.394 1.00 39.37 89 ALA B CA 1
ATOM 1519 C C . ALA B 1 89 ? -12.194 20.358 41.723 1.00 39.93 89 ALA B C 1
ATOM 1520 O O . ALA B 1 89 ? -12.447 19.349 42.382 1.00 40.57 89 ALA B O 1
ATOM 1522 N N . VAL B 1 90 ? -11.993 20.337 40.408 1.00 39.41 90 VAL B N 1
ATOM 1523 C CA . VAL B 1 90 ? -12.072 19.108 39.627 1.00 40.29 90 VAL B CA 1
ATOM 1524 C C . VAL B 1 90 ? -11.002 18.100 40.040 1.00 41.53 90 VAL B C 1
ATOM 1525 O O . VAL B 1 90 ? -11.284 16.911 40.198 1.00 42.78 90 VAL B O 1
ATOM 1529 N N . THR B 1 91 ? -9.779 18.584 40.227 1.00 41.96 91 THR B N 1
ATOM 1530 C CA . THR B 1 91 ? -8.640 17.703 40.465 1.00 44.33 91 THR B CA 1
ATOM 1531 C C . THR B 1 91 ? -8.288 17.559 41.942 1.00 44.99 91 THR B C 1
ATOM 1532 O O . THR B 1 91 ? -7.915 16.477 42.391 1.00 46.33 91 THR B O 1
ATOM 1536 N N . GLY B 1 92 ? -8.400 18.649 42.694 1.00 50.32 92 GLY B N 1
ATOM 1537 C CA . GLY B 1 92 ? -8.045 18.637 44.102 1.00 51.83 92 GLY B CA 1
ATOM 1538 C C . GLY B 1 92 ? -6.599 19.036 44.324 1.00 53.99 92 GLY B C 1
ATOM 1539 O O . GLY B 1 92 ? -6.063 18.885 45.422 1.00 56.11 92 GLY B O 1
ATOM 1540 N N . ALA B 1 93 ? -5.970 19.552 43.273 1.00 53.19 93 ALA B N 1
ATOM 1541 C CA . ALA B 1 93 ? -4.565 19.941 43.326 1.00 54.51 93 ALA B CA 1
ATOM 1542 C C . ALA B 1 93 ? -4.335 21.098 44.292 1.00 55.61 93 ALA B C 1
ATOM 1543 O O . ALA B 1 93 ? -5.268 21.811 44.659 1.00 54.39 93 ALA B O 1
ATOM 1545 N N . ASP B 1 94 ? -3.083 21.275 44.702 1.00 58.12 94 ASP B N 1
ATOM 1546 C CA . ASP B 1 94 ? -2.718 22.367 45.593 1.00 58.77 94 ASP B CA 1
ATOM 1547 C C . ASP B 1 94 ? -2.530 23.654 44.797 1.00 55.65 94 ASP B C 1
ATOM 1548 O O . ASP B 1 94 ? -2.052 23.624 43.663 1.00 54.26 94 ASP B O 1
ATOM 1553 N N . ALA B 1 95 ? -2.909 24.779 45.396 1.00 54.90 95 ALA B N 1
ATOM 1554 C CA . ALA B 1 95 ? -2.825 26.075 44.728 1.00 52.50 95 ALA B CA 1
ATOM 1555 C C . ALA B 1 95 ? -1.386 26.438 44.369 1.00 54.33 95 ALA B C 1
ATOM 1556 O O . ALA B 1 95 ? -1.142 27.160 43.402 1.00 53.26 95 ALA B O 1
ATOM 1558 N N . ASN B 1 96 ? -0.437 25.933 45.152 1.00 57.35 96 ASN B N 1
ATOM 1559 C CA . ASN B 1 96 ? 0.977 26.175 44.890 1.00 59.84 96 ASN B CA 1
ATOM 1560 C C . ASN B 1 96 ? 1.514 25.279 43.779 1.00 59.47 96 ASN B C 1
ATOM 1561 O O . ASN B 1 96 ? 2.609 25.502 43.265 1.00 61.51 96 ASN B O 1
ATOM 1566 N N . ALA B 1 97 ? 0.736 24.265 43.414 1.00 57.58 97 ALA B N 1
ATOM 1567 C CA . ALA B 1 97 ? 1.120 23.351 42.345 1.00 58.06 97 ALA B CA 1
ATOM 1568 C C . ALA B 1 97 ? 0.261 23.573 41.103 1.00 54.18 97 ALA B C 1
ATOM 1569 O O . ALA B 1 97 ? 0.119 22.681 40.267 1.00 54.31 97 ALA B O 1
ATOM 1571 N N . VAL B 1 98 ? -0.315 24.767 40.995 1.00 51.13 98 VAL B N 1
ATOM 1572 C CA . VAL B 1 98 ? -1.150 25.123 39.852 1.00 47.05 98 VAL B CA 1
ATOM 1573 C C . VAL B 1 98 ? -0.789 26.509 39.324 1.00 44.97 98 VAL B C 1
ATOM 1574 O O . VAL B 1 98 ? -0.783 27.485 40.075 1.00 44.37 98 VAL B O 1
ATOM 1578 N N . VAL B 1 99 ? -0.486 26.589 38.032 1.00 44.19 99 VAL B N 1
ATOM 1579 C CA . VAL B 1 99 ? -0.157 27.861 37.398 1.00 43.53 99 VAL B CA 1
ATOM 1580 C C . VAL B 1 99 ? -1.044 28.117 36.183 1.00 41.48 99 VAL B C 1
ATOM 1581 O O . VAL B 1 99 ? -1.094 27.307 35.257 1.00 41.33 99 VAL B O 1
ATOM 1585 N N . VAL B 1 100 ? -1.744 29.248 36.194 1.00 40.42 100 VAL B N 1
ATOM 1586 C CA . VAL B 1 100 ? -2.616 29.621 35.086 1.00 37.52 100 VAL B CA 1
ATOM 1587 C C . VAL B 1 100 ? -2.166 30.939 34.461 1.00 37.78 100 VAL B C 1
ATOM 1588 O O . VAL B 1 100 ? -1.907 31.913 35.167 1.00 38.36 100 VAL B O 1
ATOM 1592 N N . ALA B 1 101 ? -2.071 30.962 33.135 1.00 37.66 101 ALA B N 1
ATOM 1593 C CA . ALA B 1 101 ? -1.674 32.168 32.418 1.00 38.49 101 ALA B CA 1
ATOM 1594 C C . ALA B 1 101 ? -2.582 32.420 31.217 1.00 37.44 101 ALA B C 1
ATOM 1595 O O . ALA B 1 101 ? -2.980 31.487 30.522 1.00 36.85 101 ALA B O 1
ATOM 1597 N N . VAL B 1 102 ? -2.912 33.687 30.986 1.00 37.87 102 VAL B N 1
ATOM 1598 C CA . VAL B 1 102 ? -3.733 34.074 29.843 1.00 38.31 102 VAL B CA 1
ATOM 1599 C C . VAL B 1 102 ? -3.077 35.233 29.097 1.00 40.26 102 VAL B C 1
ATOM 1600 O O . VAL B 1 102 ? -3.124 36.377 29.546 1.00 40.53 102 VAL B O 1
ATOM 1604 N N . VAL B 1 103 ? -2.462 34.931 27.958 1.00 42.63 103 VAL B N 1
ATOM 1605 C CA . VAL B 1 103 ? -1.695 35.930 27.220 1.00 45.44 103 VAL B CA 1
ATOM 1606 C C . VAL B 1 103 ? -2.455 36.468 26.013 1.00 46.62 103 VAL B C 1
ATOM 1607 O O . VAL B 1 103 ? -3.370 35.822 25.503 1.00 45.57 103 VAL B O 1
ATOM 1611 N N . ASP B 1 104 ? -2.066 37.657 25.561 1.00 49.91 104 ASP B N 1
ATOM 1612 C CA . ASP B 1 104 ? -2.718 38.303 24.428 1.00 52.69 104 ASP B CA 1
ATOM 1613 C C . ASP B 1 104 ? -2.006 38.026 23.109 1.00 55.09 104 ASP B C 1
ATOM 1614 O O . ASP B 1 104 ? -0.777 37.991 23.045 1.00 56.12 104 ASP B O 1
ATOM 1619 N N . ILE B 1 105 ? -2.797 37.826 22.061 1.00 56.67 105 ILE B N 1
ATOM 1620 C CA . ILE B 1 105 ? -2.280 37.720 20.704 1.00 58.90 105 ILE B CA 1
ATOM 1621 C C . ILE B 1 105 ? -3.107 38.608 19.786 1.00 61.44 105 ILE B C 1
ATOM 1622 O O . ILE B 1 105 ? -4.306 38.386 19.630 1.00 62.98 105 ILE B O 1
ATOM 1627 N N . PRO B 1 106 ? -2.471 39.628 19.188 1.00 71.60 106 PRO B N 1
ATOM 1628 C CA . PRO B 1 106 ? -3.159 40.541 18.268 1.00 73.00 106 PRO B CA 1
ATOM 1629 C C . PRO B 1 106 ? -3.874 39.788 17.150 1.00 73.09 106 PRO B C 1
ATOM 1630 O O . PRO B 1 106 ? -3.355 38.783 16.664 1.00 71.28 106 PRO B O 1
ATOM 1634 N N . ALA B 1 107 ? -5.051 40.270 16.761 1.00 75.49 107 ALA B N 1
ATOM 1635 C CA . ALA B 1 107 ? -5.877 39.599 15.760 1.00 76.11 107 ALA B CA 1
ATOM 1636 C C . ALA B 1 107 ? -5.138 39.416 14.438 1.00 74.92 107 ALA B C 1
ATOM 1637 O O . ALA B 1 107 ? -5.426 38.491 13.678 1.00 74.71 107 ALA B O 1
ATOM 1639 N N . SER B 1 108 ? -4.179 40.297 14.174 1.00 74.45 108 SER B N 1
ATOM 1640 C CA . SER B 1 108 ? -3.398 40.242 12.945 1.00 74.92 108 SER B CA 1
ATOM 1641 C C . SER B 1 108 ? -2.358 39.124 12.976 1.00 71.55 108 SER B C 1
ATOM 1642 O O . SER B 1 108 ? -1.775 38.782 11.948 1.00 71.93 108 SER B O 1
ATOM 1645 N N . TRP B 1 109 ? -2.131 38.557 14.157 1.00 68.27 109 TRP B N 1
ATOM 1646 C CA . TRP B 1 109 ? -1.072 37.569 14.335 1.00 65.38 109 TRP B CA 1
ATOM 1647 C C . TRP B 1 109 ? -1.590 36.138 14.236 1.00 63.10 109 TRP B C 1
ATOM 1648 O O . TRP B 1 109 ? -0.806 35.191 14.169 1.00 62.20 109 TRP B O 1
ATOM 1659 N N . ALA B 1 110 ? -2.909 35.983 14.227 1.00 62.79 110 ALA B N 1
ATOM 1660 C CA . ALA B 1 110 ? -3.517 34.663 14.130 1.00 61.57 110 ALA B CA 1
ATOM 1661 C C . ALA B 1 110 ? -4.428 34.563 12.913 1.00 62.94 110 ALA B C 1
ATOM 1662 O O . ALA B 1 110 ? -4.919 35.572 12.407 1.00 64.42 110 ALA B O 1
ATOM 1664 N N . MET B 1 111 ? -4.645 33.338 12.447 1.00 63.07 111 MET B N 1
ATOM 1665 C CA . MET B 1 111 ? -5.551 33.084 11.333 1.00 65.90 111 MET B CA 1
ATOM 1666 C C . MET B 1 111 ? -6.279 31.759 11.531 1.00 66.16 111 MET B C 1
ATOM 1667 O O . MET B 1 111 ? -5.654 30.733 11.800 1.00 64.54 111 MET B O 1
ATOM 1672 N N . GLU B 1 112 ? -7.600 31.784 11.396 1.00 68.78 112 GLU B N 1
ATOM 1673 C CA . GLU B 1 112 ? -8.412 30.594 11.625 1.00 69.80 112 GLU B CA 1
ATOM 1674 C C . GLU B 1 112 ? -9.699 30.632 10.810 1.00 72.84 112 GLU B C 1
ATOM 1675 O O . GLU B 1 112 ? -10.281 31.697 10.600 1.00 75.01 112 GLU B O 1
ATOM 1681 N N . PRO C 1 1 ? 7.876 31.221 37.307 1.00 61.03 1 PRO C N 1
ATOM 1682 C CA . PRO C 1 1 ? 8.561 31.026 36.025 1.00 56.95 1 PRO C CA 1
ATOM 1683 C C . PRO C 1 1 ? 8.424 29.601 35.498 1.00 54.21 1 PRO C C 1
ATOM 1684 O O . PRO C 1 1 ? 8.359 28.656 36.283 1.00 54.44 1 PRO C O 1
ATOM 1688 N N . LEU C 1 2 ? 8.390 29.457 34.177 1.00 52.18 2 LEU C N 1
ATOM 1689 C CA . LEU C 1 2 ? 8.233 28.150 33.551 1.00 50.51 2 LEU C CA 1
ATOM 1690 C C . LEU C 1 2 ? 9.269 27.926 32.455 1.00 48.46 2 LEU C C 1
ATOM 1691 O O . LEU C 1 2 ? 9.339 28.688 31.493 1.00 48.97 2 LEU C O 1
ATOM 1696 N N . TYR C 1 3 ? 10.068 26.875 32.605 1.00 46.52 3 TYR C N 1
ATOM 1697 C CA . TYR C 1 3 ? 11.072 26.527 31.606 1.00 43.57 3 TYR C CA 1
ATOM 1698 C C . TYR C 1 3 ? 10.749 25.185 30.957 1.00 43.91 3 TYR C C 1
ATOM 1699 O O . TYR C 1 3 ? 10.560 24.182 31.646 1.00 44.82 3 TYR C O 1
ATOM 1708 N N . GLU C 1 4 ? 10.684 25.173 29.629 1.00 43.56 4 GLU C N 1
ATOM 1709 C CA . GLU C 1 4 ? 10.358 23.958 28.887 1.00 43.67 4 GLU C CA 1
ATOM 1710 C C . GLU C 1 4 ? 11.495 23.555 27.955 1.00 42.89 4 GLU C C 1
ATOM 1711 O O . GLU C 1 4 ? 11.943 24.351 27.130 1.00 42.42 4 GLU C O 1
ATOM 1717 N N . CYS C 1 5 ? 11.952 22.314 28.085 1.00 43.03 5 CYS C N 1
ATOM 1718 C CA . CYS C 1 5 ? 13.037 21.808 27.253 1.00 42.10 5 CYS C CA 1
ATOM 1719 C C . CYS C 1 5 ? 12.542 20.763 26.257 1.00 41.51 5 CYS C C 1
ATOM 1720 O O . CYS C 1 5 ? 11.954 19.752 26.642 1.00 42.13 5 CYS C O 1
ATOM 1723 N N . GLN C 1 6 ? 12.786 21.013 24.974 1.00 40.74 6 GLN C N 1
ATOM 1724 C CA . GLN C 1 6 ? 12.384 20.089 23.919 1.00 40.79 6 GLN C CA 1
ATOM 1725 C C . GLN C 1 6 ? 13.592 19.502 23.197 1.00 41.76 6 GLN C C 1
ATOM 1726 O O . GLN C 1 6 ? 14.408 20.233 22.635 1.00 41.60 6 GLN C O 1
ATOM 1732 N N . THR C 1 7 ? 13.701 18.178 23.218 1.00 42.67 7 THR C N 1
ATOM 1733 C CA . THR C 1 7 ? 14.772 17.481 22.515 1.00 43.21 7 THR C CA 1
ATOM 1734 C C . THR C 1 7 ? 14.226 16.266 21.774 1.00 44.51 7 THR C C 1
ATOM 1735 O O . THR C 1 7 ? 13.143 15.774 22.087 1.00 45.11 7 THR C O 1
ATOM 1739 N N . VAL C 1 8 ? 14.979 15.788 20.789 1.00 44.82 8 VAL C N 1
ATOM 1740 C CA . VAL C 1 8 ? 14.631 14.553 20.099 1.00 46.61 8 VAL C CA 1
ATOM 1741 C C . VAL C 1 8 ? 14.828 13.380 21.055 1.00 49.00 8 VAL C C 1
ATOM 1742 O O . VAL C 1 8 ? 15.798 13.352 21.812 1.00 49.64 8 VAL C O 1
ATOM 1746 N N . LYS C 1 9 ? 13.892 12.433 21.027 1.00 50.58 9 LYS C N 1
ATOM 1747 C CA . LYS C 1 9 ? 13.903 11.273 21.917 1.00 52.29 9 LYS C CA 1
ATOM 1748 C C . LYS C 1 9 ? 15.257 10.569 21.967 1.00 54.10 9 LYS C C 1
ATOM 1749 O O . LYS C 1 9 ? 15.805 10.178 20.936 1.00 55.68 9 LYS C O 1
ATOM 1755 N N . GLY C 1 10 ? 15.791 10.417 23.175 1.00 54.07 10 GLY C N 1
ATOM 1756 C CA . GLY C 1 10 ? 17.062 9.745 23.369 1.00 55.37 10 GLY C CA 1
ATOM 1757 C C . GLY C 1 10 ? 18.216 10.691 23.646 1.00 53.22 10 GLY C C 1
ATOM 1758 O O . GLY C 1 10 ? 19.322 10.248 23.958 1.00 54.76 10 GLY C O 1
ATOM 1759 N N . THR C 1 11 ? 17.960 11.992 23.533 1.00 49.88 11 THR C N 1
ATOM 1760 C CA . THR C 1 11 ? 18.986 13.007 23.761 1.00 48.12 11 THR C CA 1
ATOM 1761 C C . THR C 1 11 ? 19.409 13.071 25.226 1.00 48.19 11 THR C C 1
ATOM 1762 O O . THR C 1 11 ? 20.595 12.991 25.547 1.00 49.47 11 THR C O 1
ATOM 1766 N N . LEU C 1 12 ? 18.430 13.209 26.112 1.00 47.53 12 LEU C N 1
ATOM 1767 C CA . LEU C 1 12 ? 18.708 13.394 27.529 1.00 47.31 12 LEU C CA 1
ATOM 1768 C C . LEU C 1 12 ? 18.457 12.124 28.327 1.00 49.53 12 LEU C C 1
ATOM 1769 O O . LEU C 1 12 ? 17.465 11.427 28.114 1.00 50.42 12 LEU C O 1
ATOM 1774 N N . SER C 1 13 ? 19.373 11.824 29.240 1.00 50.65 13 SER C N 1
ATOM 1775 C CA . SER C 1 13 ? 19.174 10.745 30.194 1.00 53.22 13 SER C CA 1
ATOM 1776 C C . SER C 1 13 ? 18.497 11.311 31.435 1.00 52.95 13 SER C C 1
ATOM 1777 O O . SER C 1 13 ? 18.345 12.526 31.561 1.00 50.84 13 SER C O 1
ATOM 1780 N N . GLU C 1 14 ? 18.087 10.433 32.344 1.00 55.86 14 GLU C N 1
ATOM 1781 C CA . GLU C 1 14 ? 17.433 10.868 33.573 1.00 56.63 14 GLU C CA 1
ATOM 1782 C C . GLU C 1 14 ? 18.372 11.725 34.416 1.00 55.69 14 GLU C C 1
ATOM 1783 O O . GLU C 1 14 ? 17.954 12.711 35.022 1.00 54.59 14 GLU C O 1
ATOM 1789 N N . ARG C 1 15 ? 19.645 11.342 34.439 1.00 55.95 15 ARG C N 1
ATOM 1790 C CA . ARG C 1 15 ? 20.653 12.062 35.209 1.00 54.75 15 ARG C CA 1
ATOM 1791 C C . ARG C 1 15 ? 20.875 13.455 34.627 1.00 50.16 15 ARG C C 1
ATOM 1792 O O . ARG C 1 15 ? 21.030 14.430 35.367 1.00 48.92 15 ARG C O 1
ATOM 1800 N N . GLN C 1 16 ? 20.880 13.545 33.299 1.00 47.93 16 GLN C N 1
ATOM 1801 C CA . GLN C 1 16 ? 21.037 14.829 32.620 1.00 44.75 16 GLN C CA 1
ATOM 1802 C C . GLN C 1 16 ? 19.825 15.729 32.845 1.00 42.90 16 GLN C C 1
ATOM 1803 O O . GLN C 1 16 ? 19.967 16.943 33.008 1.00 41.55 16 GLN C O 1
ATOM 1809 N N . ARG C 1 17 ? 18.635 15.134 32.847 1.00 42.90 17 ARG C N 1
ATOM 1810 C CA . ARG C 1 17 ? 17.414 15.882 33.121 1.00 42.18 17 ARG C CA 1
ATOM 1811 C C . ARG C 1 17 ? 17.444 16.443 34.536 1.00 42.94 17 ARG C C 1
ATOM 1812 O O . ARG C 1 17 ? 17.139 17.615 34.757 1.00 42.57 17 ARG C O 1
ATOM 1820 N N . GLN C 1 18 ? 17.821 15.595 35.488 1.00 43.30 18 GLN C N 1
ATOM 1821 C CA . GLN C 1 18 ? 17.941 16.002 36.882 1.00 44.56 18 GLN C CA 1
ATOM 1822 C C . GLN C 1 18 ? 18.954 17.131 37.031 1.00 44.91 18 GLN C C 1
ATOM 1823 O O . GLN C 1 18 ? 18.720 18.097 37.758 1.00 44.45 18 GLN C O 1
ATOM 1829 N N . SER C 1 19 ? 20.076 17.003 36.330 1.00 43.68 19 SER C N 1
ATOM 1830 C CA . SER C 1 19 ? 21.129 18.010 36.363 1.00 43.38 19 SER C CA 1
ATOM 1831 C C . SER C 1 19 ? 20.642 19.341 35.802 1.00 41.88 19 SER C C 1
ATOM 1832 O O . SER C 1 19 ? 20.779 20.382 36.445 1.00 39.89 19 SER C O 1
ATOM 1835 N N . LEU C 1 20 ? 20.072 19.298 34.601 1.00 40.52 20 LEU C N 1
ATOM 1836 C CA . LEU C 1 20 ? 19.571 20.500 33.943 1.00 40.11 20 LEU C CA 1
ATOM 1837 C C . LEU C 1 20 ? 18.483 21.184 34.765 1.00 42.02 20 LEU C C 1
ATOM 1838 O O . LEU C 1 20 ? 18.421 22.409 34.823 1.00 42.27 20 LEU C O 1
ATOM 1843 N N . ALA C 1 21 ? 17.632 20.387 35.405 1.00 43.68 21 ALA C N 1
ATOM 1844 C CA . ALA C 1 21 ? 16.543 20.923 36.214 1.00 44.81 21 ALA C CA 1
ATOM 1845 C C . ALA C 1 21 ? 17.070 21.691 37.423 1.00 46.58 21 ALA C C 1
ATOM 1846 O O . ALA C 1 21 ? 16.639 22.813 37.690 1.00 47.18 21 ALA C O 1
ATOM 1848 N N . GLU C 1 22 ? 18.002 21.082 38.148 1.00 47.97 22 GLU C N 1
ATOM 1849 C CA . GLU C 1 22 ? 18.599 21.715 39.320 1.00 50.09 22 GLU C CA 1
ATOM 1850 C C . GLU C 1 22 ? 19.394 22.958 38.933 1.00 48.79 22 GLU C C 1
ATOM 1851 O O . GLU C 1 22 ? 19.401 23.954 39.658 1.00 49.53 22 GLU C O 1
ATOM 1857 N N . SER C 1 23 ? 20.061 22.891 37.785 1.00 46.85 23 SER C N 1
ATOM 1858 C CA . SER C 1 23 ? 20.890 23.992 37.311 1.00 45.58 23 SER C CA 1
ATOM 1859 C C . SER C 1 23 ? 20.047 25.175 36.843 1.00 43.98 23 SER C C 1
ATOM 1860 O O . SER C 1 23 ? 20.273 26.307 37.269 1.00 44.76 23 SER C O 1
ATOM 1863 N N . ILE C 1 24 ? 19.080 24.906 35.968 1.00 41.51 24 ILE C N 1
ATOM 1864 C CA . ILE C 1 24 ? 18.185 25.942 35.454 1.00 39.81 24 ILE C CA 1
ATOM 1865 C C . ILE C 1 24 ? 17.459 26.652 36.593 1.00 41.30 24 ILE C C 1
ATOM 1866 O O . ILE C 1 24 ? 17.321 27.877 36.588 1.00 41.73 24 ILE C O 1
ATOM 1871 N N . THR C 1 25 ? 17.010 25.874 37.574 1.00 42.03 25 THR C N 1
ATOM 1872 C CA . THR C 1 25 ? 16.376 26.429 38.764 1.00 44.49 25 THR C CA 1
ATOM 1873 C C . THR C 1 25 ? 17.315 27.380 39.490 1.00 46.53 25 THR C C 1
ATOM 1874 O O . THR C 1 25 ? 16.964 28.529 39.759 1.00 47.71 25 THR C O 1
ATOM 1878 N N . SER C 1 26 ? 18.511 26.890 39.801 1.00 48.68 26 SER C N 1
ATOM 1879 C CA . SER C 1 26 ? 19.513 27.682 40.502 1.00 51.76 26 SER C CA 1
ATOM 1880 C C . SER C 1 26 ? 19.866 28.944 39.723 1.00 51.09 26 SER C C 1
ATOM 1881 O O . SER C 1 26 ? 20.097 29.998 40.311 1.00 52.44 26 SER C O 1
ATOM 1884 N N . ILE C 1 27 ? 19.903 28.827 38.399 1.00 49.26 27 ILE C N 1
ATOM 1885 C CA . ILE C 1 27 ? 20.182 29.969 37.536 1.00 50.08 27 ILE C CA 1
ATOM 1886 C C . ILE C 1 27 ? 19.110 31.045 37.689 1.00 52.79 27 ILE C C 1
ATOM 1887 O O . ILE C 1 27 ? 19.425 32.224 37.842 1.00 54.97 27 ILE C O 1
ATOM 1892 N N . HIS C 1 28 ? 17.845 30.636 37.666 1.00 52.86 28 HIS C N 1
ATOM 1893 C CA . HIS C 1 28 ? 16.745 31.588 37.777 1.00 55.41 28 HIS C CA 1
ATOM 1894 C C . HIS C 1 28 ? 16.685 32.236 39.158 1.00 59.51 28 HIS C C 1
ATOM 1895 O O . HIS C 1 28 ? 16.547 33.454 39.272 1.00 61.77 28 HIS C O 1
ATOM 1902 N N . THR C 1 29 ? 16.787 31.420 40.203 1.00 60.57 29 THR C N 1
ATOM 1903 C CA . THR C 1 29 ? 16.717 31.918 41.575 1.00 64.64 29 THR C CA 1
ATOM 1904 C C . THR C 1 29 ? 17.889 32.839 41.902 1.00 67.47 29 THR C C 1
ATOM 1905 O O . THR C 1 29 ? 17.827 33.628 42.845 1.00 71.10 29 THR C O 1
ATOM 1909 N N . ARG C 1 30 ? 18.955 32.732 41.115 1.00 66.47 30 ARG C N 1
ATOM 1910 C CA . ARG C 1 30 ? 20.146 33.548 41.314 1.00 69.18 30 ARG C CA 1
ATOM 1911 C C . ARG C 1 30 ? 20.083 34.841 40.505 1.00 70.19 30 ARG C C 1
ATOM 1912 O O . ARG C 1 30 ? 20.458 35.907 40.995 1.00 73.50 30 ARG C O 1
ATOM 1920 N N . GLU C 1 31 ? 19.603 34.746 39.268 1.00 67.61 31 GLU C N 1
ATOM 1921 C CA . GLU C 1 31 ? 19.536 35.905 38.384 1.00 68.39 31 GLU C CA 1
ATOM 1922 C C . GLU C 1 31 ? 18.317 36.779 38.670 1.00 71.24 31 GLU C C 1
ATOM 1923 O O . GLU C 1 31 ? 18.326 37.976 38.387 1.00 73.89 31 GLU C O 1
ATOM 1929 N N . THR C 1 32 ? 17.270 36.183 39.233 1.00 70.77 32 THR C N 1
ATOM 1930 C CA . THR C 1 32 ? 16.033 36.917 39.486 1.00 72.96 32 THR C CA 1
ATOM 1931 C C . THR C 1 32 ? 15.806 37.175 40.971 1.00 76.54 32 THR C C 1
ATOM 1932 O O . THR C 1 32 ? 15.238 38.197 41.349 1.00 80.39 32 THR C O 1
ATOM 1936 N N . GLY C 1 33 ? 16.249 36.243 41.809 1.00 75.65 33 GLY C N 1
ATOM 1937 C CA . GLY C 1 33 ? 16.077 36.372 43.245 1.00 78.62 33 GLY C CA 1
ATOM 1938 C C . GLY C 1 33 ? 14.715 35.890 43.704 1.00 78.78 33 GLY C C 1
ATOM 1939 O O . GLY C 1 33 ? 14.119 36.457 44.620 1.00 83.16 33 GLY C O 1
ATOM 1940 N N . ALA C 1 34 ? 14.223 34.836 43.062 1.00 74.57 34 ALA C N 1
ATOM 1941 C CA . ALA C 1 34 ? 12.912 34.280 43.377 1.00 74.66 34 ALA C CA 1
ATOM 1942 C C . ALA C 1 34 ? 13.047 32.933 44.084 1.00 72.99 34 ALA C C 1
ATOM 1943 O O . ALA C 1 34 ? 14.048 32.239 43.908 1.00 70.33 34 ALA C O 1
ATOM 1945 N N . PRO C 1 35 ? 12.043 32.563 44.896 1.00 74.82 35 PRO C N 1
ATOM 1946 C CA . PRO C 1 35 ? 12.064 31.248 45.546 1.00 74.09 35 PRO C CA 1
ATOM 1947 C C . PRO C 1 35 ? 11.964 30.112 44.531 1.00 69.87 35 PRO C C 1
ATOM 1948 O O . PRO C 1 35 ? 11.247 30.237 43.539 1.00 68.47 35 PRO C O 1
ATOM 1952 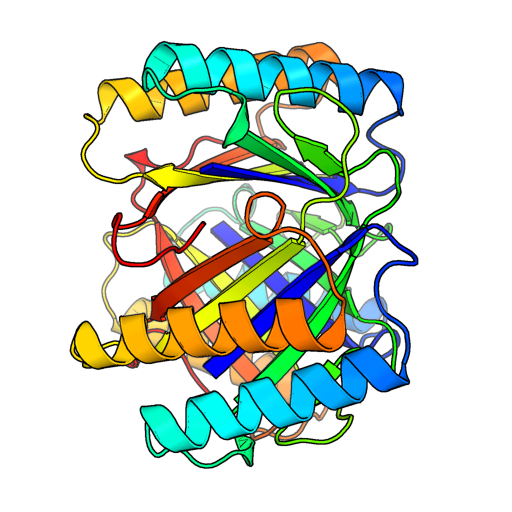N N . ALA C 1 36 ? 12.680 29.021 44.784 1.00 68.24 36 ALA C N 1
ATOM 1953 C CA . ALA C 1 36 ? 12.721 27.894 43.860 1.00 64.39 36 ALA C CA 1
ATOM 1954 C C . ALA C 1 36 ? 11.364 27.210 43.728 1.00 64.93 36 ALA C C 1
ATOM 1955 O O . ALA C 1 36 ? 11.046 26.645 42.682 1.00 62.49 36 ALA C O 1
ATOM 1957 N N . SER C 1 37 ? 10.559 27.285 44.785 1.00 68.43 37 SER C N 1
ATOM 1958 C CA . SER C 1 37 ? 9.276 26.585 44.845 1.00 68.92 37 SER C CA 1
ATOM 1959 C C . SER C 1 37 ? 8.287 27.017 43.761 1.00 67.50 37 SER C C 1
ATOM 1960 O O . SER C 1 37 ? 7.241 26.392 43.585 1.00 68.34 37 SER C O 1
ATOM 1963 N N . TYR C 1 38 ? 8.616 28.083 43.039 1.00 65.85 38 TYR C N 1
ATOM 1964 C CA . TYR C 1 38 ? 7.763 28.566 41.960 1.00 64.96 38 TYR C CA 1
ATOM 1965 C C . TYR C 1 38 ? 8.421 28.360 40.599 1.00 60.54 38 TYR C C 1
ATOM 1966 O O . TYR C 1 38 ? 7.806 28.598 39.561 1.00 59.23 38 TYR C O 1
ATOM 1975 N N . VAL C 1 39 ? 9.673 27.912 40.612 1.00 57.83 39 VAL C N 1
ATOM 1976 C CA . VAL C 1 39 ? 10.394 27.621 39.379 1.00 53.21 39 VAL C CA 1
ATOM 1977 C C . VAL C 1 39 ? 10.070 26.214 38.888 1.00 51.17 39 VAL C C 1
ATOM 1978 O O . VAL C 1 39 ? 10.339 25.230 39.577 1.00 49.02 39 VAL C O 1
ATOM 1982 N N . HIS C 1 40 ? 9.490 26.125 37.696 1.00 46.53 40 HIS C N 1
ATOM 1983 C CA . HIS C 1 40 ? 9.108 24.838 37.129 1.00 47.50 40 HIS C CA 1
ATOM 1984 C C . HIS C 1 40 ? 9.891 24.531 35.857 1.00 44.64 40 HIS C C 1
ATOM 1985 O O . HIS C 1 40 ? 9.984 25.366 34.958 1.00 43.59 40 HIS C O 1
ATOM 1992 N N . VAL C 1 41 ? 10.452 23.328 35.790 1.00 43.38 41 VAL C N 1
ATOM 1993 C CA . VAL C 1 41 ? 11.147 22.875 34.592 1.00 42.85 41 VAL C CA 1
ATOM 1994 C C . VAL C 1 41 ? 10.441 21.659 33.999 1.00 41.49 41 VAL C C 1
ATOM 1995 O O . VAL C 1 41 ? 10.163 20.686 34.702 1.00 42.73 41 VAL C O 1
ATOM 1999 N N . LEU C 1 42 ? 10.147 21.721 32.705 1.00 39.97 42 LEU C N 1
ATOM 2000 C CA . LEU C 1 42 ? 9.459 20.630 32.025 1.00 40.67 42 LEU C CA 1
ATOM 2001 C C . LEU C 1 42 ? 10.299 20.083 30.876 1.00 40.93 42 LEU C C 1
ATOM 2002 O O . LEU C 1 42 ? 10.920 20.843 30.132 1.00 39.39 42 LEU C O 1
ATOM 2007 N N . PHE C 1 43 ? 10.316 18.762 30.736 1.00 43.16 43 PHE C N 1
ATOM 2008 C CA . PHE C 1 43 ? 11.055 18.119 29.656 1.00 43.57 43 PHE C CA 1
ATOM 2009 C C . PHE C 1 43 ? 10.116 17.378 28.712 1.00 46.03 43 PHE C C 1
ATOM 2010 O O . PHE C 1 43 ? 9.340 16.521 29.134 1.00 47.97 43 PHE C O 1
ATOM 2018 N N . LYS C 1 44 ? 10.192 17.719 27.431 1.00 46.55 44 LYS C N 1
ATOM 2019 C CA . LYS C 1 44 ? 9.367 17.080 26.415 1.00 48.96 44 LYS C CA 1
ATOM 2020 C C . LYS C 1 44 ? 10.247 16.475 25.327 1.00 48.93 44 LYS C C 1
ATOM 2021 O O . LYS C 1 44 ? 11.239 17.077 24.917 1.00 47.82 44 LYS C O 1
ATOM 2027 N N . GLU C 1 45 ? 9.886 15.283 24.865 1.00 50.45 45 GLU C N 1
ATOM 2028 C CA . GLU C 1 45 ? 10.656 14.613 23.824 1.00 50.97 45 GLU C CA 1
ATOM 2029 C C . GLU C 1 45 ? 9.889 14.527 22.508 1.00 51.88 45 GLU C C 1
ATOM 2030 O O . GLU C 1 45 ? 8.674 14.327 22.492 1.00 52.98 45 GLU C O 1
ATOM 2036 N N . LEU C 1 46 ? 10.615 14.682 21.406 1.00 51.27 46 LEU C N 1
ATOM 2037 C CA . LEU C 1 46 ? 10.029 14.603 20.075 1.00 51.47 46 LEU C CA 1
ATOM 2038 C C . LEU C 1 46 ? 10.427 13.305 19.387 1.00 54.18 46 LEU C C 1
ATOM 2039 O O . LEU C 1 46 ? 11.495 12.756 19.652 1.00 54.84 46 LEU C O 1
ATOM 2044 N N . GLU C 1 47 ? 9.562 12.814 18.505 1.00 56.14 47 GLU C N 1
ATOM 2045 C CA . GLU C 1 47 ? 9.893 11.655 17.688 1.00 58.80 47 GLU C CA 1
ATOM 2046 C C . GLU C 1 47 ? 10.927 12.063 16.641 1.00 58.00 47 GLU C C 1
ATOM 2047 O O . GLU C 1 47 ? 10.891 13.190 16.148 1.00 56.01 47 GLU C O 1
ATOM 2053 N N . PRO C 1 48 ? 11.859 11.151 16.312 1.00 59.70 48 PRO C N 1
ATOM 2054 C CA . PRO C 1 48 ? 12.975 11.408 15.390 1.00 59.31 48 PRO C CA 1
ATOM 2055 C C . PRO C 1 48 ? 12.564 12.094 14.086 1.00 58.07 48 PRO C C 1
ATOM 2056 O O . PRO C 1 48 ? 13.286 12.965 13.601 1.00 57.29 48 PRO C O 1
ATOM 2060 N N . GLY C 1 49 ? 11.420 11.708 13.533 1.00 58.06 49 GLY C N 1
ATOM 2061 C CA . GLY C 1 49 ? 10.941 12.297 12.297 1.00 57.04 49 GLY C CA 1
ATOM 2062 C C . GLY C 1 49 ? 9.966 13.435 12.526 1.00 54.35 49 GLY C C 1
ATOM 2063 O O . GLY C 1 49 ? 9.118 13.715 11.679 1.00 54.69 49 GLY C O 1
ATOM 2064 N N . SER C 1 50 ? 10.087 14.096 13.674 1.00 51.90 50 SER C N 1
ATOM 2065 C CA . SER C 1 50 ? 9.191 15.192 14.023 1.00 49.38 50 SER C CA 1
ATOM 2066 C C . SER C 1 50 ? 9.962 16.465 14.364 1.00 46.77 50 SER C C 1
ATOM 2067 O O . SER C 1 50 ? 9.382 17.448 14.823 1.00 45.80 50 SER C O 1
ATOM 2070 N N . ALA C 1 51 ? 11.271 16.438 14.140 1.00 45.84 51 ALA C N 1
ATOM 2071 C CA . ALA C 1 51 ? 12.112 17.607 14.367 1.00 43.31 51 ALA C CA 1
ATOM 2072 C C . ALA C 1 51 ? 12.932 17.919 13.121 1.00 43.27 51 ALA C C 1
ATOM 2073 O O . ALA C 1 51 ? 13.670 17.067 12.624 1.00 44.67 51 ALA C O 1
ATOM 2075 N N . PHE C 1 52 ? 12.802 19.142 12.620 1.00 41.73 52 PHE C N 1
ATOM 2076 C CA . PHE C 1 52 ? 13.461 19.520 11.376 1.00 42.12 52 PHE C CA 1
ATOM 2077 C C . PHE C 1 52 ? 14.256 20.814 11.502 1.00 41.89 52 PHE C C 1
ATOM 2078 O O . PHE C 1 52 ? 13.862 21.735 12.217 1.00 40.64 52 PHE C O 1
ATOM 2086 N N . THR C 1 53 ? 15.383 20.869 10.799 1.00 43.25 53 THR C N 1
ATOM 2087 C CA . THR C 1 53 ? 16.174 22.087 10.689 1.00 43.65 53 THR C CA 1
ATOM 2088 C C . THR C 1 53 ? 16.551 22.302 9.228 1.00 46.00 53 THR C C 1
ATOM 2089 O O . THR C 1 53 ? 17.097 21.403 8.585 1.00 48.54 53 THR C O 1
ATOM 2093 N N . ALA C 1 54 ? 16.241 23.489 8.712 1.00 45.21 54 ALA C N 1
ATOM 2094 C CA . ALA C 1 54 ? 16.455 23.828 7.305 1.00 46.48 54 ALA C CA 1
ATOM 2095 C C . ALA C 1 54 ? 15.726 22.861 6.375 1.00 47.96 54 ALA C C 1
ATOM 2096 O O . ALA C 1 54 ? 16.166 22.614 5.252 1.00 50.47 54 ALA C O 1
ATOM 2098 N N . GLY C 1 55 ? 14.611 22.316 6.851 1.00 46.89 55 GLY C N 1
ATOM 2099 C CA . GLY C 1 55 ? 13.776 21.443 6.046 1.00 48.03 55 GLY C CA 1
ATOM 2100 C C . GLY C 1 55 ? 14.150 19.974 6.099 1.00 49.43 55 GLY C C 1
ATOM 2101 O O . GLY C 1 55 ? 13.521 19.146 5.439 1.00 51.08 55 GLY C O 1
ATOM 2102 N N . GLN C 1 56 ? 15.170 19.642 6.885 1.00 48.56 56 GLN C N 1
ATOM 2103 C CA . GLN C 1 56 ? 15.639 18.262 6.973 1.00 49.79 56 GLN C CA 1
ATOM 2104 C C . GLN C 1 56 ? 15.615 17.734 8.404 1.00 46.66 56 GLN C C 1
ATOM 2105 O O . GLN C 1 56 ? 15.748 18.500 9.358 1.00 43.84 56 GLN C O 1
ATOM 2111 N N . VAL C 1 57 ? 15.444 16.421 8.538 1.00 47.34 57 VAL C N 1
ATOM 2112 C CA . VAL C 1 57 ? 15.421 15.763 9.842 1.00 46.19 57 VAL C CA 1
ATOM 2113 C C . VAL C 1 57 ? 16.691 16.056 10.631 1.00 45.99 57 VAL C C 1
ATOM 2114 O O . VAL C 1 57 ? 17.793 15.722 10.198 1.00 48.81 57 VAL C O 1
ATOM 2118 N N . ALA C 1 58 ? 16.529 16.685 11.790 1.00 43.08 58 ALA C N 1
ATOM 2119 C CA . ALA C 1 58 ? 17.666 17.065 12.615 1.00 42.59 58 ALA C CA 1
ATOM 2120 C C . ALA C 1 58 ? 17.376 16.838 14.093 1.00 43.48 58 ALA C C 1
ATOM 2121 O O . ALA C 1 58 ? 16.338 16.286 14.455 1.00 43.98 58 ALA C O 1
ATOM 2123 N N . THR C 1 59 ? 18.304 17.265 14.944 1.00 44.06 59 THR C N 1
ATOM 2124 C CA . THR C 1 59 ? 18.125 17.148 16.387 1.00 42.81 59 THR C CA 1
ATOM 2125 C C . THR C 1 59 ? 18.442 18.456 17.111 1.00 41.32 59 THR C C 1
ATOM 2126 O O . THR C 1 59 ? 19.420 18.531 17.855 1.00 42.14 59 THR C O 1
ATOM 2130 N N . PRO C 1 60 ? 17.616 19.493 16.899 1.00 39.49 60 PRO C N 1
ATOM 2131 C CA . PRO C 1 60 ? 17.846 20.755 17.606 1.00 38.47 60 PRO C CA 1
ATOM 2132 C C . PRO C 1 60 ? 17.362 20.692 19.050 1.00 38.43 60 PRO C C 1
ATOM 2133 O O . PRO C 1 60 ? 16.461 19.913 19.363 1.00 38.83 60 PRO C O 1
ATOM 2137 N N . ALA C 1 61 ? 17.958 21.501 19.919 1.00 51.58 61 ALA C N 1
ATOM 2138 C CA . ALA C 1 61 ? 17.536 21.566 21.312 1.00 50.21 61 ALA C CA 1
ATOM 2139 C C . ALA C 1 61 ? 16.916 22.924 21.612 1.00 48.62 61 ALA C C 1
ATOM 2140 O O . ALA C 1 61 ? 17.586 23.954 21.530 1.00 46.44 61 ALA C O 1
ATOM 2142 N N . ILE C 1 62 ? 15.63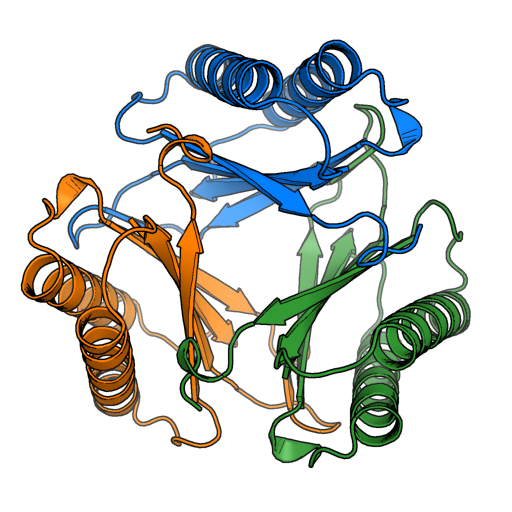3 22.921 21.957 1.00 50.26 62 ILE C N 1
ATOM 2143 C CA . ILE C 1 62 ? 14.910 24.161 22.204 1.00 49.05 62 ILE C CA 1
ATOM 2144 C C . ILE C 1 62 ? 14.497 24.287 23.666 1.00 48.24 62 ILE C C 1
ATOM 2145 O O . ILE C 1 62 ? 13.715 23.484 24.173 1.00 51.18 62 ILE C O 1
ATOM 2150 N N . ILE C 1 63 ? 15.031 25.301 24.338 1.00 45.11 63 ILE C N 1
ATOM 2151 C CA . ILE C 1 63 ? 14.658 25.584 25.717 1.00 45.45 63 ILE C CA 1
ATOM 2152 C C . ILE C 1 63 ? 13.986 26.949 25.804 1.00 46.53 63 ILE C C 1
ATOM 2153 O O . ILE C 1 63 ? 14.566 27.962 25.417 1.00 45.00 63 ILE C O 1
ATOM 2158 N N . ARG C 1 64 ? 12.757 26.971 26.308 1.00 50.04 64 ARG C N 1
ATOM 2159 C CA . ARG C 1 64 ? 11.996 28.210 26.399 1.00 51.01 64 ARG C CA 1
ATOM 2160 C C . ARG C 1 64 ? 11.600 28.513 27.839 1.00 51.64 64 ARG C C 1
ATOM 2161 O O . ARG C 1 64 ? 11.127 27.635 28.561 1.00 53.71 64 ARG C O 1
ATOM 2169 N N . GLY C 1 65 ? 11.797 29.761 28.252 1.00 50.31 65 GLY C N 1
ATOM 2170 C CA . GLY C 1 65 ? 11.462 30.173 29.601 1.00 51.89 65 GLY C CA 1
ATOM 2171 C C . GLY C 1 65 ? 10.526 31.365 29.650 1.00 53.78 65 GLY C C 1
ATOM 2172 O O . GLY C 1 65 ? 10.787 32.398 29.036 1.00 52.68 65 GLY C O 1
ATOM 2173 N N . GLN C 1 66 ? 9.426 31.217 30.381 1.00 56.64 66 GLN C N 1
ATOM 2174 C CA . GLN C 1 66 ? 8.509 32.326 30.606 1.00 58.31 66 GLN C CA 1
ATOM 2175 C C . GLN C 1 66 ? 8.742 32.935 31.983 1.00 59.10 66 GLN C C 1
ATOM 2176 O O . GLN C 1 66 ? 8.537 32.279 33.003 1.00 53.99 66 GLN C O 1
ATOM 2182 N N . ILE C 1 67 ? 9.182 34.188 32.005 1.00 50.39 67 ILE C N 1
ATOM 2183 C CA . ILE C 1 67 ? 9.424 34.888 33.260 1.00 59.65 67 ILE C CA 1
ATOM 2184 C C . ILE C 1 67 ? 8.560 36.138 33.350 1.00 62.64 67 ILE C C 1
ATOM 2185 O O . ILE C 1 67 ? 7.901 36.519 32.383 1.00 54.80 67 ILE C O 1
ATOM 2190 N N . ARG C 1 68 ? 8.570 36.775 34.516 1.00 66.48 68 ARG C N 1
ATOM 2191 C CA . ARG C 1 68 ? 7.742 37.952 34.748 1.00 71.06 68 ARG C CA 1
ATOM 2192 C C . ARG C 1 68 ? 8.407 39.216 34.217 1.00 69.92 68 ARG C C 1
ATOM 2193 O O . ARG C 1 68 ? 9.606 39.425 34.407 1.00 68.50 68 ARG C O 1
ATOM 2201 N N . ALA C 1 69 ? 7.623 40.055 33.547 1.00 71.65 69 ALA C N 1
ATOM 2202 C CA . ALA C 1 69 ? 8.119 41.321 33.022 1.00 71.76 69 ALA C CA 1
ATOM 2203 C C . ALA C 1 69 ? 8.495 42.262 34.162 1.00 75.12 69 ALA C C 1
ATOM 2204 O O . ALA C 1 69 ? 8.033 42.096 35.288 1.00 77.85 69 ALA C O 1
ATOM 2206 N N . GLY C 1 70 ? 9.332 43.250 33.866 1.00 76.11 70 GLY C N 1
ATOM 2207 C CA . GLY C 1 70 ? 9.778 44.191 34.875 1.00 80.80 70 GLY C CA 1
ATOM 2208 C C . GLY C 1 70 ? 11.242 43.973 35.198 1.00 80.38 70 GLY C C 1
ATOM 2209 O O . GLY C 1 70 ? 11.734 44.405 36.239 1.00 83.70 70 GLY C O 1
ATOM 2210 N N . ARG C 1 71 ? 11.939 43.290 34.296 1.00 77.16 71 ARG C N 1
ATOM 2211 C CA . ARG C 1 71 ? 13.358 43.014 34.477 1.00 76.84 71 ARG C CA 1
ATOM 2212 C C . ARG C 1 71 ? 14.185 43.563 33.326 1.00 75.89 71 ARG C C 1
ATOM 2213 O O . ARG C 1 71 ? 13.781 43.471 32.171 1.00 73.64 71 ARG C O 1
ATOM 2221 N N . PRO C 1 72 ? 15.363 44.118 33.641 1.00 78.51 72 PRO C N 1
ATOM 2222 C CA . PRO C 1 72 ? 16.283 44.650 32.631 1.00 78.84 72 PRO C CA 1
ATOM 2223 C C . PRO C 1 72 ? 16.779 43.557 31.690 1.00 75.42 72 PRO C C 1
ATOM 2224 O O . PRO C 1 72 ? 16.585 42.375 31.966 1.00 73.15 72 PRO C O 1
ATOM 2228 N N . GLN C 1 73 ? 17.412 43.950 30.591 1.00 64.34 73 GLN C N 1
ATOM 2229 C CA . GLN C 1 73 ? 17.832 42.985 29.579 1.00 64.04 73 GLN C CA 1
ATOM 2230 C C . GLN C 1 73 ? 19.075 42.242 30.041 1.00 64.49 73 GLN C C 1
ATOM 2231 O O . GLN C 1 73 ? 19.266 41.064 29.719 1.00 63.48 73 GLN C O 1
ATOM 2237 N N . ALA C 1 74 ? 19.917 42.935 30.803 1.00 66.15 74 ALA C N 1
ATOM 2238 C CA . ALA C 1 74 ? 21.125 42.341 31.361 1.00 66.36 74 ALA C CA 1
ATOM 2239 C C . ALA C 1 74 ? 20.793 41.093 32.170 1.00 63.97 74 ALA C C 1
ATOM 2240 O O . ALA C 1 74 ? 21.580 40.146 32.218 1.00 63.56 74 ALA C O 1
ATOM 2242 N N . THR C 1 75 ? 19.628 41.113 32.809 1.00 62.72 75 THR C N 1
ATOM 2243 C CA . THR C 1 75 ? 19.130 39.968 33.552 1.00 61.14 75 THR C CA 1
ATOM 2244 C C . THR C 1 75 ? 18.702 38.842 32.616 1.00 58.75 75 THR C C 1
ATOM 2245 O O . THR C 1 75 ? 19.100 37.693 32.799 1.00 58.16 75 THR C O 1
ATOM 2249 N N . ARG C 1 76 ? 17.888 39.174 31.618 1.00 57.79 76 ARG C N 1
ATOM 2250 C CA . ARG C 1 76 ? 17.411 38.178 30.662 1.00 55.98 76 ARG C CA 1
ATOM 2251 C C . ARG C 1 76 ? 18.564 37.566 29.876 1.00 55.69 76 ARG C C 1
ATOM 2252 O O . ARG C 1 76 ? 18.596 36.358 29.643 1.00 54.88 76 ARG C O 1
ATOM 2260 N N . HIS C 1 77 ? 19.507 38.409 29.469 1.00 56.68 77 HIS C N 1
ATOM 2261 C CA . HIS C 1 77 ? 20.674 37.953 28.726 1.00 56.72 77 HIS C CA 1
ATOM 2262 C C . HIS C 1 77 ? 21.550 37.046 29.582 1.00 56.40 77 HIS C C 1
ATOM 2263 O O . HIS C 1 77 ? 22.124 36.077 29.086 1.00 56.65 77 HIS C O 1
ATOM 2270 N N . ALA C 1 78 ? 21.650 37.368 30.868 1.00 56.19 78 ALA C N 1
ATOM 2271 C CA . ALA C 1 78 ? 22.434 36.566 31.801 1.00 55.93 78 ALA C CA 1
ATOM 2272 C C . ALA C 1 78 ? 21.838 35.171 31.943 1.00 53.52 78 ALA C C 1
ATOM 2273 O O . ALA C 1 78 ? 22.565 34.182 32.032 1.00 53.57 78 ALA C O 1
ATOM 2275 N N . ILE C 1 79 ? 20.511 35.101 31.964 1.00 52.01 79 ILE C N 1
ATOM 2276 C CA . ILE C 1 79 ? 19.814 33.823 32.022 1.00 50.22 79 ILE C CA 1
ATOM 2277 C C . ILE C 1 79 ? 20.017 33.051 30.722 1.00 49.25 79 ILE C C 1
ATOM 2278 O O . ILE C 1 79 ? 20.254 31.844 30.736 1.00 48.96 79 ILE C O 1
ATOM 2283 N N . LEU C 1 80 ? 19.930 33.763 29.601 1.00 48.63 80 LEU C N 1
ATOM 2284 C CA . LEU C 1 80 ? 20.137 33.167 28.284 1.00 48.17 80 LEU C CA 1
ATOM 2285 C C . LEU C 1 80 ? 21.521 32.537 28.159 1.00 48.50 80 LEU C C 1
ATOM 2286 O O . LEU C 1 80 ? 21.661 31.420 27.662 1.00 48.74 80 LEU C O 1
ATOM 2291 N N . ARG C 1 81 ? 22.539 33.260 28.614 1.00 48.31 81 ARG C N 1
ATOM 2292 C CA . ARG C 1 81 ? 23.916 32.786 28.525 1.00 48.55 81 ARG C CA 1
ATOM 2293 C C . ARG C 1 81 ? 24.154 31.572 29.417 1.00 46.72 81 ARG C C 1
ATOM 2294 O O . ARG C 1 81 ? 24.763 30.590 28.994 1.00 47.11 81 ARG C O 1
ATOM 2302 N N . ALA C 1 82 ? 23.669 31.649 30.652 1.00 45.17 82 ALA C N 1
ATOM 2303 C CA . ALA C 1 82 ? 23.864 30.582 31.627 1.00 44.87 82 ALA C CA 1
ATOM 2304 C C . ALA C 1 82 ? 23.166 29.292 31.203 1.00 44.08 82 ALA C C 1
ATOM 2305 O O . ALA C 1 82 ? 23.749 28.211 31.281 1.00 45.26 82 ALA C O 1
ATOM 2307 N N . ILE C 1 83 ? 21.919 29.412 30.756 1.00 42.62 83 ILE C N 1
ATOM 2308 C CA . ILE C 1 83 ? 21.153 28.260 30.289 1.00 41.72 83 ILE C CA 1
ATOM 2309 C C . ILE C 1 83 ? 21.812 27.620 29.067 1.00 42.64 83 ILE C C 1
ATOM 2310 O O . ILE C 1 83 ? 21.900 26.395 28.965 1.00 42.62 83 ILE C O 1
ATOM 2315 N N . THR C 1 84 ? 22.279 28.457 28.147 1.00 43.41 84 THR C N 1
ATOM 2316 C CA . THR C 1 84 ? 22.953 27.975 26.947 1.00 44.89 84 THR C CA 1
ATOM 2317 C C . THR C 1 84 ? 24.217 27.200 27.301 1.00 46.77 84 THR C C 1
ATOM 2318 O O . THR C 1 84 ? 24.460 26.114 26.777 1.00 48.01 84 THR C O 1
ATOM 2322 N N . ASP C 1 85 ? 25.012 27.762 28.206 1.00 46.94 85 ASP C N 1
ATOM 2323 C CA . ASP C 1 85 ? 26.278 27.155 28.598 1.00 48.48 85 ASP C CA 1
ATOM 2324 C C . ASP C 1 85 ? 26.099 25.839 29.347 1.00 48.04 85 ASP C C 1
ATOM 2325 O O . ASP C 1 85 ? 26.842 24.885 29.119 1.00 49.02 85 ASP C O 1
ATOM 2330 N N . VAL C 1 86 ? 25.118 25.787 30.243 1.00 47.13 86 VAL C N 1
ATOM 2331 C CA . VAL C 1 86 ? 24.940 24.609 31.085 1.00 47.41 86 VAL C CA 1
ATOM 2332 C C . VAL C 1 86 ? 24.397 23.424 30.281 1.00 46.69 86 VAL C C 1
ATOM 2333 O O . VAL C 1 86 ? 24.729 22.274 30.571 1.00 48.75 86 VAL C O 1
ATOM 2337 N N . TYR C 1 87 ? 23.588 23.695 29.261 1.00 43.77 87 TYR C N 1
ATOM 2338 C CA . TYR C 1 87 ? 23.074 22.619 28.423 1.00 43.41 87 TYR C CA 1
ATOM 2339 C C . TYR C 1 87 ? 24.202 22.023 27.593 1.00 45.13 87 TYR C C 1
ATOM 2340 O O . TYR C 1 87 ? 24.287 20.807 27.426 1.00 46.39 87 TYR C O 1
ATOM 2349 N N . MET C 1 88 ? 25.064 22.889 27.072 1.00 45.96 88 MET C N 1
ATOM 2350 C CA . MET C 1 88 ? 26.214 22.448 26.293 1.00 48.91 88 MET C CA 1
ATOM 2351 C C . MET C 1 88 ? 27.207 21.697 27.172 1.00 50.21 88 MET C C 1
ATOM 2352 O O . MET C 1 88 ? 27.940 20.832 26.695 1.00 52.82 88 MET C O 1
ATOM 2357 N N . ALA C 1 89 ? 27.224 22.031 28.458 1.00 48.80 89 ALA C N 1
ATOM 2358 C CA . ALA C 1 89 ? 28.134 21.394 29.402 1.00 50.34 89 ALA C CA 1
ATOM 2359 C C . ALA C 1 89 ? 27.599 20.041 29.864 1.00 50.52 89 ALA C C 1
ATOM 2360 O O . ALA C 1 89 ? 28.370 19.129 30.165 1.00 53.06 89 ALA C O 1
ATOM 2362 N N . VAL C 1 90 ? 26.277 19.917 29.915 1.00 48.02 90 VAL C N 1
ATOM 2363 C CA . VAL C 1 90 ? 25.631 18.693 30.377 1.00 48.54 90 VAL C CA 1
ATOM 2364 C C . VAL C 1 90 ? 25.504 17.665 29.253 1.00 50.71 90 VAL C C 1
ATOM 2365 O O . VAL C 1 90 ? 25.627 16.461 29.480 1.00 52.11 90 VAL C O 1
ATOM 2369 N N . THR C 1 91 ? 25.275 18.145 28.036 1.00 51.40 91 THR C N 1
ATOM 2370 C CA . THR C 1 91 ? 25.021 17.257 26.907 1.00 54.01 91 THR C CA 1
ATOM 2371 C C . THR C 1 91 ? 26.223 17.119 25.978 1.00 58.63 91 THR C C 1
ATOM 2372 O O . THR C 1 91 ? 26.454 16.056 25.401 1.00 61.15 91 THR C O 1
ATOM 2376 N N . GLY C 1 92 ? 26.984 18.199 25.831 1.00 60.19 92 GLY C N 1
ATOM 2377 C CA . GLY C 1 92 ? 28.101 18.218 24.906 1.00 63.78 92 GLY C CA 1
ATOM 2378 C C . GLY C 1 92 ? 27.636 18.546 23.501 1.00 64.62 92 GLY C C 1
ATOM 2379 O O . GLY C 1 92 ? 28.398 18.442 22.541 1.00 67.38 92 GLY C O 1
ATOM 2380 N N . ALA C 1 93 ? 26.373 18.949 23.388 1.00 63.17 93 ALA C N 1
ATOM 2381 C CA . ALA C 1 93 ? 25.769 19.259 22.096 1.00 64.21 93 ALA C CA 1
ATOM 2382 C C . ALA C 1 93 ? 26.396 20.495 21.460 1.00 65.76 93 ALA C C 1
ATOM 2383 O O . ALA C 1 93 ? 27.159 21.219 22.100 1.00 66.08 93 ALA C O 1
ATOM 2385 N N . ASP C 1 94 ? 26.064 20.731 20.194 1.00 66.88 94 ASP C N 1
ATOM 2386 C CA . ASP C 1 94 ? 26.616 21.859 19.454 1.00 68.26 94 ASP C CA 1
ATOM 2387 C C . ASP C 1 94 ? 25.818 23.131 19.729 1.00 65.27 94 ASP C C 1
ATOM 2388 O O . ASP C 1 94 ? 24.632 23.074 20.052 1.00 62.77 94 ASP C O 1
ATOM 2393 N N . ALA C 1 95 ? 26.477 24.277 19.587 1.00 65.57 95 ALA C N 1
ATOM 2394 C CA . ALA C 1 95 ? 25.872 25.565 19.913 1.00 62.78 95 ALA C CA 1
ATOM 2395 C C . ALA C 1 95 ? 24.761 25.958 18.941 1.00 61.97 95 ALA C C 1
ATOM 2396 O O . ALA C 1 95 ? 23.730 26.489 19.354 1.00 58.98 95 ALA C O 1
ATOM 2398 N N . ASN C 1 96 ? 24.972 25.704 17.653 1.00 64.57 96 ASN C N 1
ATOM 2399 C CA . ASN C 1 96 ? 23.987 26.077 16.642 1.00 64.15 96 ASN C CA 1
ATOM 2400 C C . ASN C 1 96 ? 22.855 25.058 16.546 1.00 62.07 96 ASN C C 1
ATOM 2401 O O . ASN C 1 96 ? 21.905 25.238 15.783 1.00 62.58 96 ASN C O 1
ATOM 2406 N N . ALA C 1 97 ? 22.965 23.985 17.324 1.00 59.87 97 ALA C N 1
ATOM 2407 C CA . ALA C 1 97 ? 21.889 23.011 17.450 1.00 57.27 97 ALA C CA 1
ATOM 2408 C C . ALA C 1 97 ? 21.159 23.237 18.768 1.00 53.38 97 ALA C C 1
ATOM 2409 O O . ALA C 1 97 ? 20.393 22.389 19.226 1.00 51.78 97 ALA C O 1
ATOM 2411 N N . VAL C 1 98 ? 21.415 24.393 19.373 1.00 51.83 98 VAL C N 1
ATOM 2412 C CA . VAL C 1 98 ? 20.796 24.771 20.637 1.00 48.05 98 VAL C CA 1
ATOM 2413 C C . VAL C 1 98 ? 20.200 26.172 20.549 1.00 47.15 98 VAL C C 1
ATOM 2414 O O . VAL C 1 98 ? 20.896 27.133 20.219 1.00 48.48 98 VAL C O 1
ATOM 2418 N N . VAL C 1 99 ? 18.908 26.281 20.841 1.00 45.40 99 VAL C N 1
ATOM 2419 C CA . VAL C 1 99 ? 18.225 27.569 20.824 1.00 44.60 99 VAL C CA 1
ATOM 2420 C C . VAL C 1 99 ? 17.520 27.826 22.151 1.00 42.91 99 VAL C C 1
ATOM 2421 O O . VAL C 1 99 ? 16.717 27.012 22.604 1.00 41.97 99 VAL C O 1
ATOM 2425 N N . VAL C 1 100 ? 17.827 28.961 22.772 1.00 43.06 100 VAL C N 1
ATOM 2426 C CA . VAL C 1 100 ? 17.233 29.322 24.054 1.00 41.79 100 VAL C CA 1
ATOM 2427 C C . VAL C 1 100 ? 16.508 30.661 23.961 1.00 42.13 100 VAL C C 1
ATOM 2428 O O . VAL C 1 100 ? 17.041 31.624 23.410 1.00 43.69 100 VAL C O 1
ATOM 2432 N N . ALA C 1 101 ? 15.293 30.716 24.498 1.00 40.74 101 ALA C N 1
ATOM 2433 C CA . ALA C 1 101 ? 14.507 31.944 24.483 1.00 40.79 101 ALA C CA 1
ATOM 2434 C C . ALA C 1 101 ? 13.824 32.187 25.826 1.00 40.90 101 ALA C C 1
ATOM 2435 O O . ALA C 1 101 ? 13.210 31.284 26.395 1.00 40.15 101 ALA C O 1
ATOM 2437 N N . VAL C 1 102 ? 13.940 33.413 26.326 1.00 42.04 102 VAL C N 1
ATOM 2438 C CA . VAL C 1 102 ? 13.283 33.806 27.566 1.00 42.56 102 VAL C CA 1
ATOM 2439 C C . VAL C 1 102 ? 12.341 34.977 27.310 1.00 43.71 102 VAL C C 1
ATOM 2440 O O . VAL C 1 102 ? 12.785 36.089 27.030 1.00 44.63 102 VAL C O 1
ATOM 2444 N N . VAL C 1 103 ? 11.039 34.725 27.399 1.00 43.89 103 VAL C N 1
ATOM 2445 C CA . VAL C 1 103 ? 10.054 35.761 27.111 1.00 45.56 103 VAL C CA 1
ATOM 2446 C C . VAL C 1 103 ? 9.424 36.326 28.380 1.00 46.95 103 VAL C C 1
ATOM 2447 O O . VAL C 1 103 ? 9.432 35.683 29.430 1.00 47.01 103 VAL C O 1
ATOM 2451 N N . ASP C 1 104 ? 8.882 37.535 28.271 1.00 48.53 104 ASP C N 1
ATOM 2452 C CA . ASP C 1 104 ? 8.230 38.192 29.397 1.00 50.40 104 ASP C CA 1
ATOM 2453 C C . ASP C 1 104 ? 6.732 37.941 29.423 1.00 51.18 104 ASP C C 1
ATOM 2454 O O . ASP C 1 104 ? 6.055 38.009 28.397 1.00 51.73 104 ASP C O 1
ATOM 2459 N N . ILE C 1 105 ? 6.225 37.651 30.614 1.00 51.38 105 ILE C N 1
ATOM 2460 C CA . ILE C 1 105 ? 4.794 37.569 30.840 1.00 52.06 105 ILE C CA 1
ATOM 2461 C C . ILE C 1 105 ? 4.410 38.559 31.929 1.00 52.71 105 ILE C C 1
ATOM 2462 O O . ILE C 1 105 ? 4.882 38.445 33.061 1.00 52.95 105 ILE C O 1
ATOM 2467 N N . PRO C 1 106 ? 3.573 39.549 31.583 1.00 53.32 106 PRO C N 1
ATOM 2468 C CA . PRO C 1 106 ? 3.062 40.516 32.560 1.00 54.84 106 PRO C CA 1
ATOM 2469 C C . PRO C 1 106 ? 2.465 39.813 33.774 1.00 54.89 106 PRO C C 1
ATOM 2470 O O . PRO C 1 106 ? 1.737 38.834 33.611 1.00 54.72 106 PRO C O 1
ATOM 2474 N N . ALA C 1 107 ? 2.785 40.302 34.970 1.00 55.32 107 ALA C N 1
ATOM 2475 C CA . ALA C 1 107 ? 2.333 39.673 36.208 1.00 56.03 107 ALA C CA 1
ATOM 2476 C C . ALA C 1 107 ? 0.811 39.623 36.288 1.00 57.99 107 ALA C C 1
ATOM 2477 O O . ALA C 1 107 ? 0.242 38.756 36.951 1.00 59.17 107 ALA C O 1
ATOM 2479 N N . SER C 1 108 ? 0.158 40.552 35.598 1.00 58.67 108 SER C N 1
ATOM 2480 C CA . SER C 1 108 ? -1.297 40.622 35.579 1.00 60.99 108 SER C CA 1
ATOM 2481 C C . SER C 1 108 ? -1.910 39.557 34.673 1.00 58.97 108 SER C C 1
ATOM 2482 O O . SER C 1 108 ? -3.130 39.398 34.628 1.00 60.89 108 SER C O 1
ATOM 2485 N N . TRP C 1 109 ? -1.061 38.829 33.952 1.00 55.37 109 TRP C N 1
ATOM 2486 C CA . TRP C 1 109 ? -1.532 37.814 33.015 1.00 53.88 109 TRP C CA 1
ATOM 2487 C C . TRP C 1 109 ? -1.400 36.405 33.583 1.00 52.68 109 TRP C C 1
ATOM 2488 O O . TRP C 1 109 ? -1.811 35.432 32.950 1.00 51.74 109 TRP C O 1
ATOM 2499 N N . ALA C 1 110 ? -0.825 36.296 34.776 1.00 53.01 110 ALA C N 1
ATOM 2500 C CA . ALA C 1 110 ? -0.598 34.992 35.386 1.00 52.55 110 ALA C CA 1
ATOM 2501 C C . ALA C 1 110 ? -1.214 34.899 36.776 1.00 56.49 110 ALA C C 1
ATOM 2502 O O . ALA C 1 110 ? -1.323 35.895 37.491 1.00 58.59 110 ALA C O 1
ATOM 2504 N N . MET C 1 111 ? -1.620 33.689 37.146 1.00 57.95 111 MET C N 1
ATOM 2505 C CA . MET C 1 111 ? -2.134 33.420 38.481 1.00 62.36 111 MET C CA 1
ATOM 2506 C C . MET C 1 111 ? -1.550 32.115 39.006 1.00 62.76 111 MET C C 1
ATOM 250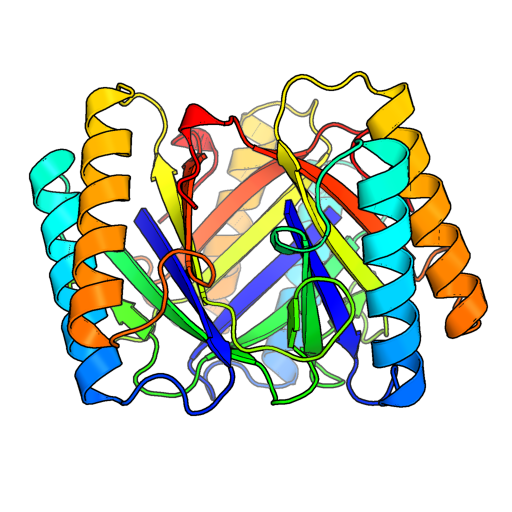7 O O . MET C 1 111 ? -1.682 31.065 38.376 1.00 61.60 111 MET C O 1
ATOM 2512 N N . GLU C 1 112 ? -0.896 32.191 40.160 1.00 64.86 112 GLU C N 1
ATOM 2513 C CA . GLU C 1 112 ? -0.185 31.047 40.715 1.00 65.62 112 GLU C CA 1
ATOM 2514 C C . GLU C 1 112 ? -0.680 30.712 42.118 1.00 69.98 112 GLU C C 1
ATOM 2515 O O . GLU C 1 112 ? 0.022 30.933 43.105 1.00 71.33 112 GLU C O 1
#

Nearest PDB structures (foldseek):
  5uif-assembly1_C  TM=1.003E+00  e=6.884E-24  Pseudomonas sp. UW4
  6vvr-assembly1_C  TM=9.053E-01  e=9.573E-12  Bordetella trematum
  5unq-assembly2_B  TM=9.146E-01  e=1.511E-11  Pusillimonas sp. T7-7
  5unq-assembly2_D  TM=9.133E-01  e=4.286E-11  Pusillimonas sp. T7-7
  8ukm-assembly1_B  TM=9.026E-01  e=7.706E-11  synthetic construct

Sequence (336 aa):
PLYECQTVKGTLSERQRQSLAESITSIHTRETGAPASYVHVLFKELEPGSAFTAGQVATPAIIRGQIRAGRPQATRHAILRAITDVYMAVTGADANAVVVAVVDIPASWAMEPLYECQTVKGTLSERQRQSLAESITSIHTRETGAPASYVHVLFKELEPGSAFTAGQVATPAIIRGQIRAGRPQATRHAILRAITDVYMAVTGADANAVVVAVVDIPASWAMEPLYECQTVKGTLSERQRQSLAESITSIHTRETGAPASYVHVLFKELEPGSAFTAGQVATPAIIRGQIRAGRPQATRHAILRAITDVYMAVTGADANAVVVAVVDIPASWAME

Solvent-accessible surface area: 13514 Å² total; per-residue (Å²): 34,19,1,26,2,1,4,17,120,67,55,13,41,127,164,22,34,48,47,2,0,81,28,3,9,64,9,4,38,142,43,26,64,29,78,38,67,97,0,5,1,0,10,24,82,5,94,88,11,6,0,1,27,41,5,111,90,32,93,2,4,1,2,40,1,33,5,164,31,69,103,81,76,79,14,10,90,30,0,2,108,23,3,7,82,40,2,62,88,48,40,64,33,88,42,124,30,1,16,1,7,0,25,30,22,44,71,48,51,39,27,92,16,13,1,3,2,0,3,13,121,62,59,9,60,112,186,39,35,47,43,1,0,79,27,2,8,65,9,0,37,148,60,28,68,20,79,39,68,99,0,4,1,0,9,17,66,4,101,96,19,10,0,3,26,30,15,110,83,34,90,3,3,2,1,25,0,38,4,72,46,81,79,89,78,75,21,16,86,31,0,3,101,19,2,7,69,39,2,46,84,49,37,62,37,91,52,96,30,2,23,0,10,0,22,34,14,44,69,58,56,24,27,70,33,12,1,17,2,15,3,10,128,64,51,12,48,135,161,18,43,48,38,0,0,80,32,1,8,51,8,4,36,150,60,21,64,28,77,35,61,86,0,5,0,0,10,28,87,4,110,75,14,7,0,3,28,45,3,107,86,31,91,3,4,9,1,59,1,22,3,129,47,79,77,86,104,78,21,12,78,31,0,2,119,26,1,13,71,26,1,64,87,29,37,64,36,91,46,109,32,1,20,0,16,0,6,28,21,44,64,60,52,27,34,76

Foldseek 3Di:
DEKEKEWAPPQDDPVLQVVLLVQLLVLCCVLPVDDSVPYYYYYDHDYQPRDDDPRHGDIAMEMEAEDAPDHDPVSVVSSQVSSLVSNCVSRVDDSVRYYYYYDHDYPVVDDD/DEKEKEWAPPQADPVLVVQLQVQLLVLLCVLPVDDSVPYYYYYDHDYFQRDDDPHGTDIAMEMEAEEAPDDDPVSVVSSQVSSLVSNCVSRVDDSVRYYYYYDHDHPVRDDD/DEKEKEWAPPQDDPVLVVQLLVQLLVLCCVLPVDDSVPYYYYYDHDYQVGDDDPRHRDIAMEMEAEDAPPDDVVSVVSSVVSSLVSNCVSRVDDSVSYDYYYDHDHPVRDDD

Radius of gyration: 18.8 Å; Cα contacts (8 Å, |Δi|>4): 718; chains: 3; bounding box: 47×35×45 Å